Protein AF-A0A8E2R2Z8-F1 (afdb_monomer_lite)

Foldseek 3Di:
DDFDAPPPQQQLHGQQDWDAEQQWTADSPPRDTHQAVQVCCCPVVVDGPQVSCLSRLYAPPDHRGHNNVVVVVVVVLVVCPPPPVNVVVVVVVVVVVVVVVVCVVVVVDDDDQRPSNVVVVVVVVVVVVVVVVVVVVVVVLVVLVVLQLVVCQVVVDQQDCPDPDPSSVVNVVSLVVQLVCVVVVNRDPVSVVVCCVRWPCSNPPVGTGRGD

Secondary structure (DSSP, 8-state):
-PPPTTTSEETTEETT---B-SS-EE-TTT--EESBHHHHHHHHS---HHHHHHHTT--TT---B-HHHHHHHHHHHHHTTTSHHHHHHHHHHHHHHHHHHHHHHHTSS-----HHHHHHHHHHHHHHHHHHHHHHHHHHHHHHHHHHHHHHHHHSSPPPTT-S-HHHHHHHHHHHHHHHHHHTT-S-HHHHHHHHHHSTTTT-TTT-----

pLDDT: mean 80.88, std 11.67, range [40.62, 95.19]

Structure (mmCIF, N/CA/C/O backbone):
data_AF-A0A8E2R2Z8-F1
#
_entry.id   AF-A0A8E2R2Z8-F1
#
loop_
_atom_site.group_PDB
_atom_site.id
_atom_site.type_symbol
_atom_site.label_atom_id
_atom_site.label_alt_id
_atom_site.label_comp_id
_atom_site.label_asym_id
_atom_site.label_entity_id
_atom_site.label_seq_id
_atom_site.pdbx_PDB_ins_code
_atom_site.Cartn_x
_atom_site.Cartn_y
_atom_site.Cartn_z
_atom_site.occupancy
_atom_site.B_iso_or_equiv
_atom_site.auth_seq_id
_atom_site.auth_comp_id
_atom_site.auth_asym_id
_atom_site.auth_atom_id
_atom_site.pdbx_PDB_model_num
ATOM 1 N N . MET A 1 1 ? -16.695 -19.949 -9.589 1.00 59.69 1 MET A N 1
ATOM 2 C CA . MET A 1 1 ? -15.667 -19.115 -10.253 1.00 59.69 1 MET A CA 1
ATOM 3 C C . MET A 1 1 ? -15.166 -18.114 -9.229 1.00 59.69 1 MET A C 1
ATOM 5 O O . MET A 1 1 ? -15.996 -17.524 -8.551 1.00 59.69 1 MET A O 1
ATOM 9 N N . THR A 1 2 ? -13.852 -17.990 -9.038 1.00 72.44 2 THR A N 1
ATOM 10 C CA . THR A 1 2 ? -13.280 -17.029 -8.080 1.00 72.44 2 THR A CA 1
ATOM 11 C C . THR A 1 2 ? -13.310 -15.629 -8.700 1.00 72.44 2 THR A C 1
ATOM 13 O O . THR A 1 2 ? -12.823 -15.495 -9.825 1.00 72.44 2 THR A O 1
ATOM 16 N N . PRO A 1 3 ? -13.867 -14.608 -8.024 1.00 78.19 3 PRO A N 1
ATOM 17 C CA . PRO A 1 3 ? -13.925 -13.253 -8.562 1.00 78.19 3 PRO A CA 1
ATOM 18 C C . PRO A 1 3 ? -12.523 -12.649 -8.736 1.00 78.19 3 PRO A C 1
ATOM 20 O O . PRO A 1 3 ? -11.627 -12.841 -7.909 1.00 78.19 3 PRO A O 1
ATOM 23 N N . ARG A 1 4 ? -12.341 -11.918 -9.835 1.00 76.12 4 ARG A N 1
ATOM 24 C CA . ARG A 1 4 ? -11.119 -11.220 -10.236 1.00 76.12 4 ARG A CA 1
ATOM 25 C C . ARG A 1 4 ? -11.043 -9.861 -9.550 1.00 76.12 4 ARG A C 1
ATOM 27 O O . ARG A 1 4 ? -11.936 -9.025 -9.689 1.00 76.12 4 ARG A O 1
ATOM 34 N N . VAL A 1 5 ? -9.940 -9.640 -8.842 1.00 80.19 5 VAL A N 1
ATOM 35 C CA . VAL A 1 5 ? -9.638 -8.382 -8.149 1.00 80.19 5 VAL A CA 1
ATOM 36 C C . VAL A 1 5 ? -9.558 -7.227 -9.151 1.00 80.19 5 VAL A C 1
ATOM 38 O O . VAL A 1 5 ? -8.881 -7.337 -10.169 1.00 80.19 5 VAL A O 1
ATOM 41 N N . GLY A 1 6 ? -10.245 -6.123 -8.853 1.00 72.38 6 GLY A N 1
ATOM 42 C CA . GLY A 1 6 ? -10.226 -4.890 -9.643 1.00 72.38 6 GLY A CA 1
ATOM 43 C C . GLY A 1 6 ? -11.073 -4.919 -10.919 1.00 72.38 6 GLY A C 1
ATOM 44 O O . GLY A 1 6 ? -11.056 -3.941 -11.659 1.00 72.38 6 GLY A O 1
ATOM 45 N N . ILE A 1 7 ? -11.797 -6.012 -11.187 1.00 75.81 7 ILE A N 1
ATOM 46 C CA . ILE A 1 7 ? -12.589 -6.177 -12.415 1.00 75.81 7 ILE A CA 1
ATOM 47 C C . ILE A 1 7 ? -14.017 -6.598 -12.091 1.00 75.81 7 ILE A C 1
ATOM 49 O O . ILE A 1 7 ? -14.964 -5.982 -12.573 1.00 75.81 7 ILE A O 1
ATOM 53 N N . ASP A 1 8 ? -14.181 -7.663 -11.304 1.00 76.06 8 ASP A N 1
ATOM 54 C CA . ASP A 1 8 ? -15.507 -8.227 -11.080 1.00 76.06 8 ASP A CA 1
ATOM 55 C C . ASP A 1 8 ? -16.294 -7.373 -10.066 1.00 76.06 8 ASP A C 1
ATOM 57 O O . ASP A 1 8 ? -15.713 -6.858 -9.104 1.00 76.06 8 ASP A O 1
ATOM 61 N N . PRO A 1 9 ? -17.614 -7.199 -10.259 1.00 82.00 9 PRO A N 1
ATOM 62 C CA . PRO A 1 9 ? -18.437 -6.404 -9.359 1.00 82.00 9 PRO A CA 1
ATOM 63 C C . PRO A 1 9 ? -18.570 -7.074 -7.988 1.00 82.00 9 PRO A C 1
ATOM 65 O O . PRO A 1 9 ? -18.592 -8.297 -7.855 1.00 82.00 9 PRO A O 1
ATOM 68 N N . SER A 1 10 ? -18.697 -6.248 -6.956 1.00 84.00 10 SER A N 1
ATOM 69 C CA . SER A 1 10 ? -18.883 -6.658 -5.570 1.00 84.00 10 SER A CA 1
ATOM 70 C C . SER A 1 10 ? -19.956 -5.777 -4.933 1.00 84.00 10 SER A C 1
ATOM 72 O O . SER A 1 10 ? -19.641 -4.772 -4.291 1.00 84.00 10 SER A O 1
ATOM 74 N N . GLY A 1 11 ? -21.222 -6.159 -5.115 1.00 86.69 11 GLY A N 1
ATOM 75 C CA . GLY A 1 11 ? -22.366 -5.343 -4.711 1.00 86.69 11 GLY A CA 1
ATOM 76 C C . GLY A 1 11 ? -22.355 -4.003 -5.446 1.00 86.69 11 GLY A C 1
ATOM 77 O O . GLY A 1 11 ? -22.347 -3.987 -6.674 1.00 86.69 11 GLY A O 1
ATOM 78 N N . PHE A 1 12 ? -22.307 -2.897 -4.704 1.00 86.44 12 PHE A N 1
ATOM 79 C CA . PHE A 1 12 ? -22.230 -1.541 -5.267 1.00 86.44 12 PHE A CA 1
ATOM 80 C C . PHE A 1 12 ? -20.810 -1.099 -5.665 1.00 86.44 12 PHE A C 1
ATOM 82 O O . PHE A 1 12 ? -20.653 -0.036 -6.256 1.00 86.44 12 PHE A O 1
ATOM 89 N N . GLY A 1 13 ? -19.779 -1.888 -5.343 1.00 86.31 13 GLY A N 1
ATOM 90 C CA . GLY A 1 13 ? -18.378 -1.579 -5.644 1.00 86.31 13 GLY A CA 1
ATOM 91 C C . GLY A 1 13 ? -17.701 -2.609 -6.548 1.00 86.31 13 GLY A C 1
ATOM 92 O O . GLY A 1 13 ? -18.344 -3.456 -7.169 1.00 86.31 13 GLY A O 1
ATOM 93 N N . ILE A 1 14 ? -16.369 -2.561 -6.587 1.00 84.50 14 ILE A N 1
ATOM 94 C CA . ILE A 1 14 ? -15.526 -3.510 -7.328 1.00 84.50 14 ILE A CA 1
ATOM 95 C C . ILE A 1 14 ? -14.839 -4.460 -6.347 1.00 84.50 14 ILE A C 1
ATOM 97 O O . ILE A 1 14 ? -14.341 -4.046 -5.298 1.00 84.50 14 ILE A O 1
ATOM 101 N N . TYR A 1 15 ? -14.798 -5.751 -6.676 1.00 82.88 15 TYR A N 1
ATOM 102 C CA . TYR A 1 15 ? -14.170 -6.759 -5.831 1.00 82.88 15 TYR A CA 1
ATOM 103 C C . TYR A 1 15 ? -12.680 -6.454 -5.644 1.00 82.88 15 TYR A C 1
ATOM 105 O O . TYR A 1 15 ? -11.921 -6.309 -6.601 1.00 82.88 15 TYR A O 1
ATOM 113 N N . GLY A 1 16 ? -12.250 -6.353 -4.390 1.00 85.56 16 GLY A N 1
ATOM 114 C CA . GLY A 1 16 ? -10.870 -6.077 -4.005 1.00 85.56 16 GLY A CA 1
ATOM 115 C C . GLY A 1 16 ? -10.366 -4.653 -4.227 1.00 85.56 16 GLY A C 1
ATOM 116 O O . GLY A 1 16 ? -9.171 -4.421 -4.031 1.00 85.56 16 GLY A O 1
ATOM 117 N N . ALA A 1 17 ? -11.249 -3.706 -4.554 1.00 84.38 17 ALA A N 1
ATOM 118 C CA . ALA A 1 17 ? -10.947 -2.280 -4.621 1.00 84.38 17 ALA A CA 1
ATOM 119 C C . ALA A 1 17 ? -11.915 -1.487 -3.735 1.00 84.38 17 ALA A C 1
ATOM 121 O O . ALA A 1 17 ? -13.097 -1.795 -3.672 1.00 84.38 17 ALA A O 1
ATOM 122 N N . VAL A 1 18 ? -11.415 -0.464 -3.041 1.00 86.56 18 VAL A N 1
ATOM 123 C CA . VAL A 1 18 ? -12.256 0.453 -2.260 1.00 86.56 18 VAL A CA 1
ATOM 124 C C . VAL A 1 18 ? -12.456 1.731 -3.055 1.00 86.56 18 VAL A C 1
ATOM 126 O O . VAL A 1 18 ? -11.473 2.389 -3.392 1.00 86.56 18 VAL A O 1
ATOM 129 N N . ASP A 1 19 ? -13.710 2.111 -3.279 1.00 85.62 19 ASP A N 1
ATOM 130 C CA . ASP A 1 19 ? -14.067 3.453 -3.739 1.00 85.62 19 ASP A CA 1
ATOM 131 C C . ASP A 1 19 ? -14.131 4.387 -2.524 1.00 85.62 19 ASP A C 1
ATOM 133 O O . ASP A 1 19 ? -15.023 4.293 -1.675 1.00 85.62 19 ASP A O 1
ATOM 137 N N . ARG A 1 20 ? -13.122 5.249 -2.408 1.00 89.44 20 ARG A N 1
ATOM 138 C CA . ARG A 1 20 ? -13.063 6.314 -1.409 1.00 89.44 20 ARG A CA 1
ATOM 139 C C . ARG A 1 20 ? -12.511 7.581 -2.036 1.00 89.44 20 ARG A C 1
ATOM 141 O O . ARG A 1 20 ? -11.575 7.527 -2.832 1.00 89.44 20 ARG A O 1
ATOM 148 N N . ASP A 1 21 ? -13.046 8.703 -1.594 1.00 84.56 21 ASP A N 1
ATOM 149 C CA . ASP A 1 21 ? -12.564 10.039 -1.903 1.00 84.56 21 ASP A CA 1
ATOM 150 C C . ASP A 1 21 ? -12.023 10.716 -0.627 1.00 84.56 21 ASP A C 1
ATOM 152 O O . ASP A 1 21 ? -11.699 10.059 0.376 1.00 84.56 21 ASP A O 1
ATOM 156 N N . GLU A 1 22 ? -11.857 12.037 -0.675 1.00 87.69 22 GLU A N 1
ATOM 157 C CA . GLU A 1 22 ? -11.327 12.796 0.453 1.00 87.69 22 GLU A CA 1
ATOM 158 C C . GLU A 1 22 ? -12.252 12.757 1.681 1.00 87.69 22 GLU A C 1
ATOM 160 O O . GLU A 1 22 ? -11.763 12.634 2.807 1.00 87.69 22 GLU A O 1
ATOM 165 N N . HIS A 1 23 ? -13.572 12.754 1.476 1.00 88.88 23 HIS A N 1
ATOM 166 C CA . HIS A 1 23 ? -14.580 12.917 2.526 1.00 88.88 23 HIS A CA 1
ATOM 167 C C . HIS A 1 23 ? -15.416 11.659 2.777 1.00 88.88 23 HIS A C 1
ATOM 169 O O . HIS A 1 23 ? -15.892 11.458 3.898 1.00 88.88 23 HIS A O 1
ATOM 175 N N . THR A 1 24 ? -15.558 10.779 1.786 1.00 90.62 24 THR A N 1
ATOM 176 C CA . THR A 1 24 ? -16.445 9.616 1.842 1.00 90.62 24 THR A CA 1
ATOM 177 C C . THR A 1 24 ? -15.798 8.326 1.339 1.00 90.62 24 THR A C 1
ATOM 179 O O . THR A 1 24 ? -14.798 8.319 0.626 1.00 90.62 24 THR A O 1
ATOM 182 N N . ILE A 1 25 ? -16.370 7.202 1.757 1.00 91.19 25 ILE A N 1
ATOM 183 C CA . ILE A 1 25 ? -16.085 5.845 1.299 1.00 91.19 25 ILE A CA 1
ATOM 184 C C . ILE A 1 25 ? -17.413 5.154 0.978 1.00 91.19 25 ILE A C 1
ATOM 186 O O . ILE A 1 25 ? -18.379 5.290 1.731 1.00 91.19 25 ILE A O 1
ATOM 190 N N . LEU A 1 26 ? -17.449 4.414 -0.129 1.00 86.31 26 LEU A N 1
ATOM 191 C CA . LEU A 1 26 ? -18.609 3.654 -0.579 1.00 86.31 26 LEU A CA 1
ATOM 192 C C . LEU A 1 26 ? -18.758 2.335 0.195 1.00 86.31 26 LEU A C 1
ATOM 194 O O . LEU A 1 26 ? -17.823 1.534 0.279 1.00 86.31 26 LEU A O 1
ATOM 198 N N . CYS A 1 27 ? -19.959 2.072 0.709 1.00 89.44 27 CYS A N 1
ATOM 199 C CA . CYS A 1 27 ? -20.345 0.756 1.204 1.00 89.44 27 CYS A CA 1
ATOM 200 C C . CYS A 1 27 ? -20.736 -0.164 0.039 1.00 89.44 27 CYS A C 1
ATOM 202 O O . CYS A 1 27 ? -21.628 0.149 -0.745 1.00 89.44 27 CYS A O 1
ATOM 204 N N . HIS A 1 28 ? -20.113 -1.334 -0.056 1.00 88.75 28 HIS A N 1
ATOM 205 C CA . HIS A 1 28 ? -20.380 -2.313 -1.109 1.00 88.75 28 HIS A CA 1
ATOM 206 C C . HIS A 1 28 ? -21.700 -3.071 -0.896 1.00 88.75 28 HIS A C 1
ATOM 208 O O . HIS A 1 28 ? -22.224 -3.633 -1.852 1.00 88.75 28 HIS A O 1
ATOM 214 N N . GLU A 1 29 ? -22.252 -3.074 0.320 1.00 85.81 29 GLU A N 1
ATOM 215 C CA . GLU A 1 29 ? -23.496 -3.784 0.655 1.00 85.81 29 GLU A CA 1
ATOM 216 C C . GLU A 1 29 ? -24.750 -2.960 0.347 1.00 85.81 29 GLU A C 1
ATOM 218 O O . GLU A 1 29 ? -25.744 -3.512 -0.118 1.00 85.81 29 GLU A O 1
ATOM 223 N N . CYS A 1 30 ? -24.710 -1.647 0.586 1.00 80.38 30 CYS A N 1
ATOM 224 C CA . CYS A 1 30 ? -25.881 -0.769 0.470 1.00 80.38 30 CYS A CA 1
ATOM 225 C C . CYS A 1 30 ? -25.691 0.436 -0.463 1.00 80.38 30 CYS A C 1
ATOM 227 O O . CYS A 1 30 ? -26.662 1.128 -0.753 1.00 80.38 30 CYS A O 1
ATOM 229 N N . GLY A 1 31 ? -24.465 0.712 -0.917 1.00 83.25 31 GLY A N 1
ATOM 230 C CA . GLY A 1 31 ? -24.163 1.843 -1.798 1.00 83.25 31 GLY A CA 1
ATOM 231 C C . GLY A 1 31 ? -24.079 3.202 -1.097 1.00 83.25 31 GLY A C 1
ATOM 232 O O . GLY A 1 31 ? -23.850 4.213 -1.758 1.00 83.25 31 GLY A O 1
ATOM 233 N N . GLU A 1 32 ? -24.235 3.259 0.228 1.00 82.06 32 GLU A N 1
ATOM 234 C CA . GLU A 1 32 ? -24.135 4.510 0.982 1.00 82.06 32 GLU A CA 1
ATOM 235 C C . GLU A 1 32 ? -22.688 5.031 1.013 1.00 82.06 32 GLU A C 1
ATOM 237 O O . GLU A 1 32 ? -21.734 4.263 1.182 1.00 82.06 32 GLU A O 1
ATOM 242 N N . ARG A 1 33 ? -22.521 6.352 0.868 1.00 89.69 33 ARG A N 1
ATOM 243 C CA . ARG A 1 33 ? -21.232 7.043 1.000 1.00 89.69 33 ARG A CA 1
ATOM 244 C C . ARG A 1 33 ? -21.099 7.650 2.392 1.00 89.69 33 ARG A C 1
ATOM 246 O O . ARG A 1 33 ? -21.890 8.495 2.792 1.00 89.69 33 ARG A O 1
ATOM 253 N N . LEU A 1 34 ? -20.081 7.218 3.128 1.00 91.75 34 LEU A N 1
ATOM 254 C CA . LEU A 1 34 ? -19.923 7.487 4.561 1.00 91.75 34 LEU A CA 1
ATOM 255 C C . LEU A 1 34 ? -18.509 7.976 4.865 1.00 91.75 34 LEU A C 1
ATOM 257 O O . LEU A 1 34 ? -17.571 7.576 4.194 1.00 91.75 34 LEU A O 1
ATOM 261 N N . ALA A 1 35 ? -18.294 8.756 5.924 1.00 92.00 35 ALA A N 1
ATOM 262 C CA . ALA A 1 35 ? -16.927 9.097 6.348 1.00 92.00 35 ALA A CA 1
ATOM 263 C C . ALA A 1 35 ? -16.214 7.921 7.055 1.00 92.00 35 ALA A C 1
ATOM 265 O O . ALA A 1 35 ? -14.987 7.783 7.002 1.00 92.00 35 ALA A O 1
ATOM 266 N N . TRP A 1 36 ? -16.982 7.060 7.735 1.00 93.00 36 TRP A N 1
ATOM 267 C CA . TRP A 1 36 ? -16.466 5.948 8.535 1.00 93.00 36 TRP A CA 1
ATOM 268 C C . TRP A 1 36 ? -17.349 4.708 8.408 1.00 93.00 36 TRP A C 1
ATOM 270 O O . TRP A 1 36 ? -18.396 4.594 9.044 1.00 93.00 36 TRP A O 1
ATOM 280 N N . LEU A 1 37 ? -16.887 3.752 7.608 1.00 93.69 37 LEU A N 1
ATOM 281 C CA . LEU A 1 37 ? -17.650 2.560 7.271 1.00 93.69 37 LEU A CA 1
ATOM 282 C C . LEU A 1 37 ? -17.813 1.568 8.447 1.00 93.69 37 LEU A C 1
ATOM 284 O O . LEU A 1 37 ? -18.926 1.090 8.637 1.00 93.69 37 LEU A O 1
ATOM 288 N N . PRO A 1 38 ? -16.803 1.286 9.303 1.00 94.12 38 PRO A N 1
ATOM 289 C CA . PRO A 1 38 ? -16.932 0.320 10.400 1.00 94.12 38 PRO A CA 1
ATOM 290 C C . PRO A 1 38 ? -18.130 0.516 11.334 1.00 94.12 38 PRO A C 1
ATOM 292 O O . PRO A 1 38 ? -18.713 -0.468 11.779 1.00 94.12 38 PRO A O 1
ATOM 295 N N . ASN A 1 39 ? -18.514 1.760 11.625 1.00 93.81 39 ASN A N 1
ATOM 296 C CA . ASN A 1 39 ? -19.689 2.034 12.453 1.00 93.81 39 ASN A CA 1
ATOM 297 C C . ASN A 1 39 ? -20.977 1.586 11.765 1.00 93.81 39 ASN A C 1
ATOM 299 O O . ASN A 1 39 ? -21.801 0.890 12.348 1.00 93.81 39 ASN A O 1
ATOM 303 N N . HIS A 1 40 ? -21.111 1.955 10.496 1.00 94.88 40 HIS A N 1
ATOM 304 C CA 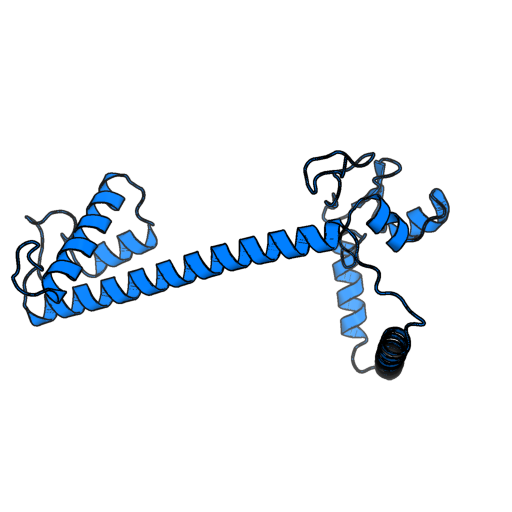. HIS A 1 40 ? -22.243 1.576 9.670 1.00 94.88 40 HIS A CA 1
ATOM 305 C C . HIS A 1 40 ? -22.315 0.054 9.486 1.00 94.88 40 HIS A C 1
ATOM 307 O O . HIS A 1 40 ? -23.380 -0.526 9.650 1.00 94.88 40 HIS A O 1
ATOM 313 N N . LEU A 1 41 ? -21.186 -0.624 9.252 1.00 95.19 41 LEU 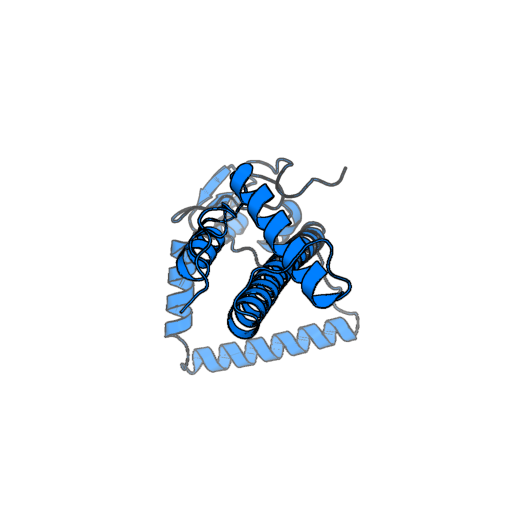A N 1
ATOM 314 C CA . LEU A 1 41 ? -21.158 -2.089 9.146 1.00 95.19 41 LEU A CA 1
ATOM 315 C C . LEU A 1 41 ? -21.719 -2.768 10.396 1.00 95.19 41 LEU A C 1
ATOM 317 O O . LEU A 1 41 ? -22.527 -3.688 10.292 1.00 95.19 41 LEU A O 1
ATOM 321 N N . LYS A 1 42 ? -21.333 -2.273 11.576 1.00 94.00 42 LYS A N 1
ATOM 322 C CA . LYS A 1 42 ? -21.794 -2.814 12.853 1.00 94.00 42 LYS A CA 1
ATOM 323 C C . LYS A 1 42 ? -23.296 -2.604 13.059 1.00 94.00 42 LYS A C 1
ATOM 325 O O . LYS A 1 42 ? -23.972 -3.523 13.506 1.00 94.00 42 LYS A O 1
ATOM 330 N N . HIS A 1 43 ? -23.804 -1.407 12.772 1.00 93.69 43 HIS A N 1
ATOM 331 C CA . HIS A 1 43 ? -25.175 -1.028 13.126 1.00 93.69 43 HIS A CA 1
ATOM 332 C C . HIS A 1 43 ? -26.212 -1.329 12.038 1.00 93.69 43 HIS A C 1
ATOM 334 O O . HIS A 1 43 ? -27.340 -1.677 12.370 1.00 93.69 43 HIS A O 1
ATOM 340 N N . THR A 1 44 ? -25.836 -1.235 10.765 1.00 92.31 44 THR A N 1
ATOM 341 C CA . THR A 1 44 ? -26.736 -1.443 9.620 1.00 92.31 44 THR A CA 1
ATOM 342 C C . THR A 1 44 ? -26.669 -2.874 9.099 1.00 92.31 44 THR A C 1
ATOM 344 O O . THR A 1 44 ? -27.677 -3.430 8.674 1.00 92.31 44 THR A O 1
ATOM 347 N N . HIS A 1 45 ? -25.482 -3.486 9.136 1.00 93.56 45 HIS A N 1
ATOM 348 C CA . HIS A 1 45 ? -25.238 -4.783 8.503 1.00 93.56 45 HIS A CA 1
ATOM 349 C C . HIS A 1 45 ? -24.859 -5.902 9.474 1.00 93.56 45 HIS A C 1
ATOM 351 O O . HIS A 1 45 ? -24.686 -7.040 9.044 1.00 93.56 45 HIS A O 1
ATOM 357 N N . GLY A 1 46 ? -24.720 -5.601 10.768 1.00 93.62 46 GLY A N 1
ATOM 358 C CA . GLY A 1 46 ? -24.378 -6.589 11.790 1.00 93.62 46 GLY A CA 1
ATOM 359 C C . GLY A 1 46 ? -23.065 -7.331 11.529 1.00 93.62 46 GLY A C 1
ATOM 360 O O . GLY A 1 46 ? -22.907 -8.449 12.007 1.00 93.62 46 GLY A O 1
ATOM 361 N N . MET A 1 47 ? -22.138 -6.741 10.767 1.00 93.75 47 MET A N 1
ATOM 362 C CA . MET A 1 47 ? -20.889 -7.390 10.365 1.00 93.75 47 MET A CA 1
ATOM 363 C C . MET A 1 47 ? -19.661 -6.643 10.875 1.00 93.75 47 MET A C 1
ATOM 365 O O . MET A 1 47 ? -19.654 -5.419 11.043 1.00 93.75 47 MET A O 1
ATOM 369 N N . THR A 1 48 ? -18.588 -7.389 11.105 1.00 94.38 48 THR A N 1
ATOM 370 C CA . THR A 1 48 ? -17.287 -6.824 11.457 1.00 94.38 48 THR A CA 1
ATOM 371 C C . THR A 1 48 ? -16.564 -6.286 10.221 1.00 94.38 48 THR A C 1
ATOM 373 O O . THR A 1 48 ? -16.835 -6.660 9.079 1.00 94.38 48 THR A O 1
ATOM 376 N N . SER A 1 49 ? -15.578 -5.411 10.437 1.00 93.56 49 SER A N 1
ATOM 377 C CA . SER A 1 49 ? -14.742 -4.908 9.338 1.00 93.56 49 SER A CA 1
ATOM 378 C C . SER A 1 49 ? -13.942 -6.012 8.641 1.00 93.56 49 SER A C 1
ATOM 380 O O . SER A 1 49 ? -13.646 -5.887 7.457 1.00 93.56 49 SER A O 1
ATOM 382 N N . ASP A 1 50 ? -13.584 -7.079 9.353 1.00 90.25 50 ASP A N 1
ATOM 383 C CA . ASP A 1 50 ? -12.818 -8.186 8.780 1.00 90.25 50 ASP A CA 1
ATOM 384 C C . ASP A 1 50 ? -13.691 -9.095 7.920 1.00 90.25 50 ASP A C 1
ATOM 386 O O . ASP A 1 50 ? -13.283 -9.446 6.816 1.00 90.25 50 ASP A O 1
ATOM 390 N N . GLU A 1 51 ? -14.913 -9.396 8.363 1.00 90.69 51 GLU A N 1
ATOM 391 C CA . GLU A 1 51 ? -15.898 -10.113 7.544 1.00 90.69 51 GLU A CA 1
ATOM 392 C C . GLU A 1 51 ? -16.235 -9.335 6.274 1.00 90.69 51 GLU A C 1
ATOM 394 O O . GLU A 1 51 ? -16.245 -9.913 5.191 1.00 90.69 51 GLU A O 1
ATOM 399 N N . TYR A 1 52 ? -16.420 -8.016 6.383 1.00 93.69 52 TYR A N 1
ATOM 400 C 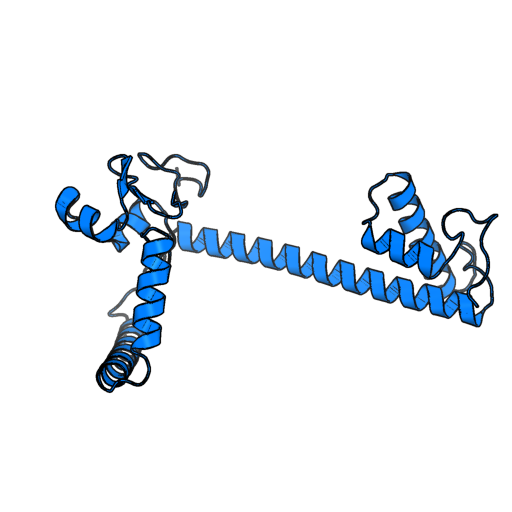CA . TYR A 1 52 ? -16.646 -7.149 5.228 1.00 93.69 52 TYR A CA 1
ATOM 401 C C . TYR A 1 52 ? -15.475 -7.198 4.235 1.00 93.69 52 TYR A C 1
ATOM 403 O O . TYR A 1 52 ? -15.674 -7.357 3.030 1.00 93.69 52 TYR A O 1
ATOM 411 N N . ARG A 1 53 ? -14.228 -7.111 4.721 1.00 92.12 53 ARG A N 1
ATOM 412 C CA . ARG A 1 53 ? -13.045 -7.204 3.852 1.00 92.12 53 ARG A CA 1
ATOM 413 C C . ARG A 1 53 ? -12.939 -8.562 3.178 1.00 92.12 53 ARG A C 1
ATOM 415 O O . ARG A 1 53 ? -12.675 -8.608 1.982 1.00 92.12 53 ARG A O 1
ATOM 422 N N . ASP A 1 54 ? -13.150 -9.644 3.919 1.00 89.81 54 ASP A N 1
ATOM 423 C CA . ASP A 1 54 ? -13.070 -10.993 3.366 1.00 89.81 54 ASP A CA 1
ATOM 424 C C . ASP A 1 54 ? -14.183 -11.229 2.327 1.00 89.81 54 ASP A C 1
ATOM 426 O O . ASP A 1 54 ? -13.902 -11.761 1.254 1.00 89.81 54 ASP A O 1
ATOM 430 N N . LYS A 1 55 ? -15.408 -10.745 2.585 1.00 90.00 55 LYS A N 1
ATOM 431 C CA . LYS A 1 55 ? -16.545 -10.819 1.652 1.00 90.00 55 LYS A CA 1
ATOM 432 C C . LYS A 1 55 ? -16.280 -10.071 0.344 1.00 90.00 55 LYS A C 1
ATOM 434 O O . LYS A 1 55 ? -16.575 -10.587 -0.731 1.00 90.00 55 LYS A O 1
ATOM 439 N N . HIS A 1 56 ? -15.699 -8.877 0.428 1.00 91.31 56 HIS A N 1
ATOM 440 C CA . HIS A 1 56 ? -15.459 -8.014 -0.732 1.00 91.31 56 HIS A CA 1
ATOM 441 C C . HIS A 1 56 ? -14.045 -8.121 -1.309 1.00 91.31 56 HIS A C 1
ATOM 443 O O . HIS A 1 56 ? -13.664 -7.311 -2.154 1.00 91.31 56 HIS A O 1
ATOM 449 N N . GLY A 1 57 ? -13.244 -9.086 -0.851 1.00 88.12 57 GLY A N 1
ATOM 450 C CA . GLY A 1 57 ? -11.875 -9.278 -1.325 1.00 88.12 57 GLY A CA 1
ATOM 451 C C . GLY A 1 57 ? -10.935 -8.114 -1.012 1.00 88.12 57 GLY A C 1
ATOM 452 O O . GLY A 1 57 ? -9.926 -7.936 -1.687 1.00 88.12 57 GLY A O 1
ATOM 453 N N . LEU A 1 58 ? -11.243 -7.283 -0.023 1.00 89.12 58 LEU A N 1
ATOM 454 C CA . LEU A 1 58 ? -10.403 -6.147 0.334 1.00 89.12 58 LEU A CA 1
ATOM 455 C C . LEU A 1 58 ? -9.167 -6.620 1.108 1.00 89.12 58 LEU A C 1
ATOM 457 O O . L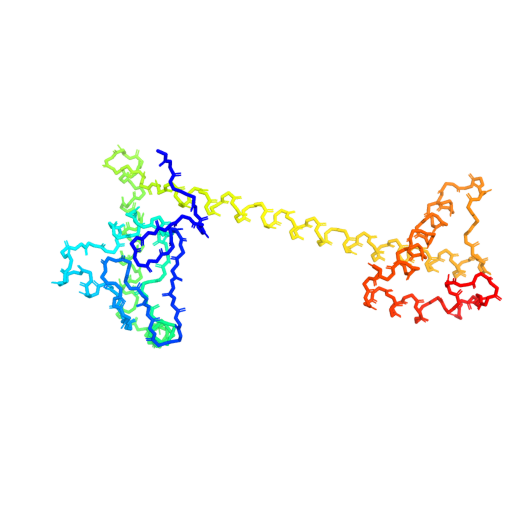EU A 1 58 ? -9.208 -7.578 1.886 1.00 89.12 58 LEU A O 1
ATOM 461 N N . ALA A 1 59 ? -8.044 -5.925 0.926 1.00 84.75 59 ALA A N 1
ATOM 462 C CA . ALA A 1 59 ? -6.832 -6.223 1.681 1.00 84.75 59 ALA A CA 1
ATOM 463 C C . ALA A 1 59 ? -7.057 -6.008 3.191 1.00 84.75 59 ALA A C 1
ATOM 465 O O . ALA A 1 59 ? -7.721 -5.060 3.607 1.00 84.75 59 ALA A O 1
ATOM 466 N N . ARG A 1 60 ? -6.447 -6.847 4.042 1.00 82.44 60 ARG A N 1
ATOM 467 C CA . ARG A 1 60 ? -6.648 -6.804 5.509 1.00 82.44 60 ARG A CA 1
ATOM 468 C C . ARG A 1 60 ? -6.355 -5.441 6.137 1.00 82.44 60 ARG A C 1
ATOM 470 O O . ARG A 1 60 ? -7.085 -4.994 7.012 1.00 82.44 60 ARG A O 1
ATOM 477 N N . LYS A 1 61 ? -5.290 -4.777 5.679 1.00 83.12 61 LYS A N 1
ATOM 478 C CA . LYS A 1 61 ? -4.877 -3.452 6.168 1.00 83.12 61 LYS A CA 1
ATOM 479 C C . LYS A 1 61 ? -5.543 -2.298 5.414 1.00 83.12 61 LYS A C 1
ATOM 481 O O . LYS A 1 61 ? -5.205 -1.145 5.667 1.00 83.12 61 LYS A O 1
ATOM 486 N N . GLN A 1 62 ? -6.474 -2.585 4.502 1.00 86.75 62 GLN A N 1
ATOM 487 C CA . GLN A 1 62 ? -7.169 -1.550 3.752 1.00 86.75 62 GLN A CA 1
ATOM 488 C C . GLN A 1 62 ? -7.997 -0.681 4.716 1.00 86.75 62 GLN A C 1
ATOM 490 O O . GLN A 1 62 ? -8.847 -1.216 5.450 1.00 86.75 62 GLN A O 1
ATOM 495 N N . PRO A 1 63 ? -7.772 0.647 4.739 1.00 90.62 63 PRO A N 1
ATOM 496 C CA . PRO A 1 63 ? -8.578 1.555 5.541 1.00 90.62 63 PRO A CA 1
ATOM 497 C C . PRO A 1 63 ? -10.016 1.595 5.023 1.00 90.62 63 PRO A C 1
ATOM 499 O O . PRO A 1 63 ? -10.247 1.729 3.824 1.00 90.62 63 PRO A O 1
ATOM 502 N N . LEU A 1 64 ? -10.974 1.518 5.946 1.00 94.25 64 LEU A N 1
ATOM 503 C CA . LEU A 1 64 ? -12.411 1.616 5.669 1.00 94.25 64 LEU A CA 1
ATOM 504 C C . LEU A 1 64 ? -12.956 2.989 6.110 1.00 94.25 64 LEU A C 1
ATOM 506 O O . LEU A 1 64 ? -13.964 3.105 6.804 1.00 94.25 64 LEU A O 1
ATOM 510 N N . SER A 1 65 ? -12.218 4.046 5.793 1.00 93.56 65 SER A N 1
ATOM 511 C CA . SER A 1 65 ? -12.559 5.429 6.131 1.00 93.56 65 SER A CA 1
ATOM 512 C C . SER A 1 65 ? -12.162 6.364 5.000 1.00 93.56 65 SER A C 1
ATOM 514 O O . SER A 1 65 ? -11.276 6.029 4.204 1.00 93.56 65 SER A O 1
ATOM 516 N N . SER A 1 66 ? -12.753 7.556 4.999 1.00 91.81 66 SER A N 1
ATOM 517 C CA . SER A 1 66 ? -12.297 8.657 4.154 1.00 91.81 66 SER A CA 1
ATOM 518 C C . SER A 1 66 ? -10.856 9.067 4.475 1.00 91.81 66 SER A C 1
ATOM 520 O O . SER A 1 66 ? -10.326 8.771 5.560 1.00 91.81 66 SER A O 1
ATOM 522 N N . LEU A 1 67 ? -10.200 9.721 3.513 1.00 89.19 67 LEU A N 1
ATOM 523 C CA . LEU A 1 67 ? -8.814 10.169 3.661 1.00 89.19 67 LEU A CA 1
ATOM 524 C C . LEU A 1 67 ? -8.682 11.253 4.733 1.00 89.19 67 LEU A C 1
ATOM 526 O O . LEU A 1 67 ? -7.773 11.171 5.561 1.00 89.19 67 LEU A O 1
ATOM 530 N N . GLU A 1 68 ? -9.606 12.210 4.784 1.00 91.69 68 GLU A N 1
ATOM 531 C CA . GLU A 1 68 ? -9.609 13.271 5.790 1.00 91.69 68 GLU A CA 1
ATOM 532 C C . GLU A 1 68 ? -9.697 12.686 7.208 1.00 91.69 68 GLU A C 1
ATOM 534 O O . GLU A 1 68 ? -8.886 13.000 8.086 1.00 91.69 68 GLU A O 1
ATOM 539 N N . LEU A 1 69 ? -10.627 11.748 7.428 1.00 91.12 69 LEU A N 1
ATOM 540 C CA . LEU A 1 69 ? -10.779 11.089 8.723 1.00 91.12 69 LEU A CA 1
ATOM 541 C C . LEU A 1 69 ? -9.530 10.280 9.096 1.00 91.12 69 LEU A C 1
ATOM 543 O O . LEU A 1 69 ? -9.130 10.261 10.265 1.00 91.12 69 LEU A O 1
ATOM 547 N N . GLN A 1 70 ? -8.906 9.625 8.113 1.00 89.81 70 GLN A N 1
ATOM 548 C CA . GLN A 1 70 ? -7.652 8.900 8.302 1.00 89.81 70 GLN A CA 1
ATOM 549 C C . GLN A 1 70 ? -6.524 9.850 8.736 1.00 89.81 70 GLN A C 1
ATOM 551 O O . GLN A 1 70 ? -5.817 9.547 9.701 1.00 89.81 70 GLN A O 1
ATOM 556 N N . ARG A 1 71 ? -6.378 11.009 8.080 1.00 93.75 71 ARG A N 1
ATOM 557 C CA . ARG A 1 71 ? -5.378 12.032 8.433 1.00 93.75 71 ARG A CA 1
ATOM 558 C C . ARG A 1 71 ? -5.622 12.583 9.830 1.00 93.75 71 ARG A C 1
ATOM 560 O O . ARG A 1 71 ? -4.697 12.580 10.638 1.00 93.75 71 ARG A O 1
ATOM 567 N N . ARG A 1 72 ? -6.864 12.958 10.155 1.00 92.75 72 ARG A N 1
ATOM 568 C CA . ARG A 1 72 ? -7.239 13.463 11.485 1.00 92.75 72 ARG A CA 1
ATOM 569 C C . ARG A 1 72 ? -6.910 12.459 12.589 1.00 92.75 72 ARG A C 1
ATOM 571 O O . ARG A 1 72 ? -6.296 12.823 13.588 1.00 92.75 72 ARG A O 1
ATOM 578 N N . ARG A 1 73 ? -7.272 11.184 12.401 1.00 90.06 73 ARG A N 1
ATOM 579 C CA . ARG A 1 73 ? -6.947 10.108 13.355 1.00 90.06 73 ARG A CA 1
ATOM 580 C C . ARG A 1 73 ? -5.442 9.885 13.483 1.00 90.06 73 ARG A C 1
ATOM 582 O O . ARG A 1 73 ? -4.958 9.718 14.596 1.00 90.06 73 ARG A O 1
ATOM 589 N N . SER A 1 74 ? -4.699 9.909 12.374 1.00 88.25 74 SER A N 1
ATOM 590 C CA . SER A 1 74 ? -3.239 9.776 12.405 1.00 88.25 74 SER A CA 1
ATOM 591 C C . SER A 1 74 ? -2.568 10.955 13.115 1.00 88.25 74 SER A C 1
ATOM 593 O O . SER A 1 74 ? -1.663 10.731 13.912 1.00 88.25 74 SER A O 1
ATOM 595 N N . ALA A 1 75 ? -3.026 12.186 12.882 1.00 89.44 75 ALA A N 1
ATOM 596 C CA . ALA A 1 75 ? -2.522 13.378 13.558 1.00 89.44 75 ALA A CA 1
ATOM 597 C C . ALA A 1 75 ? -2.785 13.326 15.068 1.00 89.44 75 ALA A C 1
ATOM 599 O O . ALA A 1 75 ? -1.866 13.548 15.849 1.00 89.44 75 ALA A O 1
ATOM 600 N N . ALA A 1 76 ? -3.998 12.947 15.481 1.00 87.06 76 ALA A N 1
ATOM 601 C CA . ALA A 1 76 ? -4.330 12.765 16.893 1.00 87.06 76 ALA A CA 1
ATOM 602 C C . ALA A 1 76 ? -3.474 11.667 17.553 1.00 87.06 76 ALA A C 1
ATOM 604 O O . ALA A 1 76 ? -2.960 11.866 18.649 1.00 87.06 76 ALA A O 1
ATOM 605 N N . ALA A 1 77 ? -3.261 10.536 16.869 1.00 86.06 77 ALA A N 1
ATOM 606 C CA . ALA A 1 77 ? -2.391 9.471 17.364 1.00 86.06 77 ALA A CA 1
ATOM 607 C C . ALA A 1 77 ? -0.932 9.936 17.505 1.00 86.06 77 ALA A C 1
ATOM 609 O O . ALA A 1 77 ? -0.296 9.645 18.509 1.00 86.06 77 ALA A O 1
ATOM 610 N N . LYS A 1 78 ? -0.414 10.698 16.531 1.00 87.19 78 LYS A N 1
ATOM 611 C CA . LYS A 1 78 ? 0.928 11.298 16.601 1.00 87.19 78 LYS A CA 1
ATOM 612 C C . LYS A 1 78 ? 1.048 12.292 17.754 1.00 87.19 78 LYS A C 1
ATOM 614 O O . LYS A 1 78 ? 2.035 12.252 18.471 1.00 87.19 78 LYS A O 1
ATOM 619 N N . ALA A 1 79 ? 0.043 13.139 17.961 1.00 85.94 79 ALA A N 1
ATOM 620 C CA . ALA A 1 79 ? 0.029 14.104 19.059 1.00 85.94 79 ALA A CA 1
ATOM 621 C C . ALA A 1 79 ? -0.012 13.433 20.444 1.00 85.94 79 ALA A C 1
ATOM 623 O O . ALA A 1 79 ? 0.480 14.001 21.411 1.00 85.94 79 ALA A O 1
ATOM 624 N N . ALA A 1 80 ? -0.572 12.225 20.540 1.00 84.94 80 ALA A N 1
ATOM 625 C CA . ALA A 1 80 ? -0.584 11.442 21.771 1.00 84.94 80 ALA A CA 1
ATOM 626 C C . ALA A 1 80 ? 0.746 10.713 22.058 1.00 84.94 80 ALA A C 1
ATOM 628 O O . ALA A 1 80 ? 0.906 10.174 23.157 1.00 84.94 80 ALA A O 1
ATOM 629 N N . GLN A 1 81 ? 1.691 10.672 21.109 1.00 83.62 81 GLN A N 1
ATOM 630 C CA . GLN A 1 81 ? 2.983 10.004 21.300 1.00 83.62 81 GLN A CA 1
ATOM 631 C C . GLN A 1 81 ? 3.757 10.625 22.466 1.00 83.62 81 GLN A C 1
ATOM 633 O O . GLN A 1 81 ? 3.796 11.840 22.629 1.00 83.62 81 GLN A O 1
ATOM 638 N N . GLY A 1 82 ? 4.371 9.772 23.286 1.00 84.56 82 GLY A N 1
ATOM 639 C CA . GLY A 1 82 ? 5.125 10.192 24.472 1.00 84.56 82 GLY A CA 1
ATOM 640 C C . GLY A 1 82 ? 4.279 10.401 25.731 1.00 84.56 82 GLY A C 1
ATOM 641 O O . GLY A 1 82 ? 4.837 10.612 26.802 1.00 84.56 82 GLY A O 1
ATOM 642 N N . THR A 1 83 ? 2.949 10.298 25.647 1.00 89.56 83 THR A N 1
ATOM 643 C CA . THR A 1 83 ? 2.105 10.243 26.849 1.00 89.56 83 THR A CA 1
ATOM 644 C C . THR A 1 83 ? 2.228 8.886 27.547 1.00 89.56 83 THR A C 1
ATOM 646 O O . THR A 1 83 ? 2.455 7.860 26.907 1.00 89.56 83 THR A O 1
ATOM 649 N N . GLU A 1 84 ? 2.014 8.844 28.863 1.00 87.88 84 GLU A N 1
ATOM 650 C CA . GLU A 1 84 ? 2.011 7.582 29.618 1.00 87.88 84 GLU A CA 1
ATOM 651 C C . GLU A 1 84 ? 0.911 6.625 29.121 1.00 87.88 84 GLU A C 1
ATOM 653 O O . GLU A 1 84 ? 1.114 5.420 29.006 1.00 87.88 84 GLU A O 1
ATOM 658 N N . ALA A 1 85 ? -0.246 7.171 28.734 1.00 85.12 85 ALA A N 1
ATOM 659 C CA . ALA A 1 85 ? -1.315 6.402 28.104 1.00 85.12 85 ALA A CA 1
ATOM 660 C C . ALA A 1 85 ? -0.869 5.768 26.774 1.00 85.12 85 ALA A C 1
ATOM 662 O O . ALA A 1 85 ? -1.243 4.634 26.478 1.00 85.12 85 ALA A O 1
ATOM 663 N N . TRP A 1 86 ? -0.048 6.474 25.990 1.00 86.75 86 TRP A N 1
ATOM 664 C CA . TRP A 1 86 ? 0.544 5.938 24.768 1.00 86.75 86 TRP A CA 1
ATOM 665 C C . TRP A 1 86 ? 1.573 4.841 25.056 1.00 86.75 86 TRP A C 1
ATOM 667 O O . TRP A 1 86 ? 1.550 3.820 24.376 1.00 86.75 86 TRP A O 1
ATOM 677 N N . ALA A 1 87 ? 2.417 5.000 26.081 1.00 87.69 87 ALA A N 1
ATOM 678 C CA . ALA A 1 87 ? 3.367 3.964 26.497 1.00 87.69 87 ALA A CA 1
ATOM 679 C C . ALA A 1 87 ? 2.650 2.664 26.904 1.00 87.69 87 ALA A C 1
ATOM 681 O O . ALA A 1 87 ? 2.932 1.609 26.341 1.00 87.69 87 ALA A O 1
ATOM 682 N N . ARG A 1 88 ? 1.625 2.755 27.765 1.00 90.88 88 ARG A N 1
ATOM 683 C CA . ARG A 1 88 ? 0.793 1.597 28.150 1.00 90.88 88 ARG A CA 1
ATOM 684 C C . ARG A 1 88 ? 0.099 0.954 26.947 1.00 90.88 88 ARG A C 1
ATOM 686 O O . ARG A 1 88 ? -0.026 -0.265 26.876 1.00 90.88 88 ARG A O 1
ATOM 693 N N . PHE A 1 89 ? -0.363 1.762 25.991 1.00 89.06 89 PHE A N 1
ATOM 694 C CA . PHE A 1 89 ? -0.942 1.256 24.746 1.00 89.06 89 PHE A CA 1
ATOM 695 C C . PHE A 1 89 ? 0.090 0.491 23.899 1.00 89.06 89 PHE A C 1
ATOM 697 O O . PHE A 1 89 ? -0.251 -0.545 23.328 1.00 89.06 89 PHE A O 1
ATOM 704 N N . GLN A 1 90 ? 1.341 0.962 23.830 1.00 89.94 90 GLN A N 1
ATOM 705 C CA . GLN A 1 90 ? 2.414 0.254 23.127 1.00 89.94 90 GLN A CA 1
ATOM 706 C C . GLN A 1 90 ? 2.777 -1.066 23.809 1.00 89.94 90 GLN A C 1
ATOM 708 O O . GLN A 1 90 ? 2.824 -2.081 23.120 1.00 89.94 90 GLN A O 1
ATOM 713 N N . GLU A 1 91 ? 2.954 -1.069 25.131 1.00 86.25 91 GLU A N 1
ATOM 714 C CA . GLU A 1 91 ? 3.228 -2.283 25.915 1.00 86.25 91 GLU A CA 1
ATOM 715 C C . GLU A 1 91 ? 2.116 -3.324 25.742 1.00 86.25 91 GLU A C 1
ATOM 717 O O . GLU A 1 91 ? 2.381 -4.484 25.433 1.00 86.25 91 GLU A O 1
ATOM 722 N N . ALA A 1 92 ? 0.850 -2.906 25.849 1.00 89.44 92 ALA A N 1
ATOM 723 C CA . ALA A 1 92 ? -0.288 -3.789 25.609 1.00 89.44 92 ALA A CA 1
ATOM 724 C C . ALA A 1 92 ? -0.301 -4.342 24.171 1.00 89.44 92 ALA A C 1
ATOM 726 O O . ALA A 1 92 ? -0.644 -5.505 23.953 1.00 89.44 92 ALA A O 1
ATOM 727 N N . GLY A 1 93 ? 0.081 -3.525 23.185 1.00 87.56 93 GLY A N 1
ATOM 728 C CA . GLY A 1 93 ? 0.197 -3.941 21.788 1.00 87.56 93 GLY A CA 1
ATOM 729 C C . GLY A 1 93 ? 1.317 -4.958 21.554 1.00 87.56 93 GLY A C 1
ATOM 730 O O . GLY A 1 93 ? 1.105 -5.944 20.850 1.00 87.56 93 GLY A O 1
ATOM 731 N N . GLU A 1 94 ? 2.488 -4.750 22.155 1.00 85.88 94 GLU A N 1
ATOM 732 C CA . GLU A 1 94 ? 3.613 -5.688 22.108 1.00 85.88 94 GLU A CA 1
ATOM 733 C C . GLU A 1 94 ? 3.244 -7.019 22.764 1.00 85.88 94 GLU A C 1
ATOM 735 O O . GLU A 1 94 ? 3.410 -8.078 22.156 1.00 85.88 94 GLU A O 1
ATOM 740 N N . GLN A 1 95 ? 2.631 -6.965 23.947 1.00 83.75 95 GLN A N 1
ATOM 741 C CA . GLN A 1 95 ? 2.171 -8.156 24.646 1.00 83.75 95 GLN A CA 1
ATOM 742 C C . GLN A 1 95 ? 1.140 -8.941 23.821 1.00 83.75 95 GLN A C 1
ATOM 744 O O . GLN A 1 95 ? 1.224 -10.165 23.725 1.00 83.75 95 GLN A O 1
ATOM 749 N N . ALA A 1 96 ? 0.202 -8.252 23.164 1.00 87.94 96 ALA A N 1
ATOM 750 C CA . ALA A 1 96 ? -0.764 -8.891 22.274 1.00 87.94 96 ALA A CA 1
ATOM 751 C C . ALA A 1 96 ? -0.100 -9.536 21.041 1.00 87.94 96 ALA A C 1
ATOM 753 O O . ALA A 1 96 ? -0.547 -10.584 20.575 1.00 87.94 96 ALA A O 1
ATOM 754 N N . LEU A 1 97 ? 0.971 -8.947 20.497 1.00 85.19 97 LEU A N 1
ATOM 755 C CA . LEU A 1 97 ? 1.727 -9.545 19.389 1.00 85.19 97 LEU A CA 1
ATOM 756 C C . LEU A 1 97 ? 2.487 -10.807 19.811 1.00 85.19 97 LEU A C 1
ATOM 758 O O . LEU A 1 97 ? 2.578 -11.748 19.013 1.00 85.19 97 LEU A O 1
ATOM 762 N N . ILE A 1 98 ? 3.024 -10.824 21.033 1.00 86.19 98 ILE A N 1
ATOM 763 C CA . ILE A 1 98 ? 3.671 -11.999 21.628 1.00 86.19 98 ILE A CA 1
ATOM 764 C C . ILE A 1 98 ? 2.643 -13.125 21.797 1.00 86.19 98 ILE A C 1
ATOM 766 O O . ILE A 1 98 ? 2.879 -14.222 21.289 1.00 86.19 98 ILE A O 1
ATOM 770 N N . ASP A 1 99 ? 1.481 -12.834 22.395 1.00 89.81 99 ASP A N 1
ATOM 771 C CA . ASP A 1 99 ? 0.366 -13.786 22.551 1.00 89.81 99 ASP A CA 1
ATOM 772 C C . ASP A 1 99 ? -0.055 -14.397 21.205 1.00 89.81 99 ASP A C 1
ATOM 774 O O . ASP A 1 99 ? -0.116 -15.616 21.044 1.00 89.81 99 ASP A O 1
ATOM 778 N N . VAL A 1 100 ? -0.260 -13.561 20.181 1.00 84.94 100 VAL A N 1
ATOM 779 C CA . VAL A 1 100 ? -0.611 -14.034 18.834 1.00 84.94 100 VAL A CA 1
ATOM 780 C C . VAL A 1 100 ? 0.464 -14.964 18.261 1.00 84.94 100 VAL A C 1
ATOM 782 O O . VAL A 1 100 ? 0.123 -15.997 17.683 1.00 84.94 100 VAL A O 1
ATOM 785 N N . HIS A 1 101 ? 1.752 -14.634 18.402 1.00 88.00 101 HIS A N 1
ATOM 786 C CA . HIS A 1 101 ? 2.841 -15.498 17.928 1.00 88.00 101 HIS A CA 1
ATOM 787 C C . HIS A 1 101 ? 2.885 -16.837 18.660 1.00 88.00 101 HIS A C 1
ATOM 789 O O . HIS A 1 101 ? 3.113 -17.870 18.026 1.00 88.00 101 HIS A O 1
ATOM 795 N N . GLU A 1 102 ? 2.677 -16.829 19.973 1.00 88.75 102 GLU A N 1
ATOM 796 C CA . GLU A 1 102 ? 2.633 -18.041 20.781 1.00 88.75 102 GLU A CA 1
ATOM 797 C C . GLU A 1 102 ? 1.473 -18.941 20.354 1.00 88.75 102 GLU A C 1
ATOM 799 O O . GLU A 1 102 ? 1.684 -20.121 20.075 1.00 88.75 102 GLU A O 1
ATOM 804 N N . ARG A 1 103 ? 0.281 -18.370 20.168 1.00 89.88 103 ARG A N 1
ATOM 805 C CA . ARG A 1 103 ? -0.917 -19.096 19.727 1.00 89.88 103 ARG A CA 1
ATOM 806 C C . ARG A 1 103 ? -0.812 -19.622 18.297 1.00 89.88 103 ARG A C 1
ATOM 808 O O . ARG A 1 103 ? -1.341 -20.686 17.986 1.00 89.88 103 ARG A O 1
ATOM 815 N N . LEU A 1 104 ? -0.110 -18.910 17.412 1.00 85.25 104 LEU A N 1
ATOM 816 C CA . LEU A 1 104 ? 0.232 -19.420 16.079 1.00 85.25 104 LEU A CA 1
ATOM 817 C C . LEU A 1 104 ? 1.213 -20.595 16.169 1.00 85.25 104 LEU A C 1
ATOM 819 O O . LEU A 1 104 ? 1.032 -21.594 15.476 1.00 85.25 104 LEU A O 1
ATOM 823 N N . ARG A 1 105 ? 2.243 -20.490 17.020 1.00 86.69 105 ARG A N 1
ATOM 824 C CA . ARG A 1 105 ? 3.243 -21.548 17.228 1.00 86.69 105 ARG A CA 1
ATOM 825 C C . ARG A 1 105 ? 2.618 -22.801 17.842 1.00 86.69 105 ARG A C 1
ATOM 827 O O . ARG A 1 105 ? 2.962 -23.902 17.424 1.00 86.69 105 ARG A O 1
ATOM 834 N N . SER A 1 106 ? 1.718 -22.637 18.809 1.00 88.81 106 SER A N 1
ATOM 835 C CA . SER A 1 106 ? 0.997 -23.738 19.456 1.00 88.81 106 SER A CA 1
ATOM 836 C C . SER A 1 106 ? -0.080 -24.357 18.558 1.00 88.81 106 SER A C 1
ATOM 838 O O . SER A 1 106 ? -0.554 -25.456 18.836 1.00 88.81 106 SER A O 1
ATOM 840 N N . GLY A 1 107 ? -0.464 -23.671 17.476 1.00 88.38 107 GLY A N 1
ATOM 841 C CA . GLY A 1 107 ? -1.526 -24.094 16.564 1.00 88.38 107 GLY A CA 1
ATOM 842 C C . GLY A 1 107 ? -2.942 -23.794 17.063 1.00 88.38 107 GLY A C 1
ATOM 843 O O . GLY A 1 107 ? -3.907 -24.138 16.378 1.00 88.38 107 GLY A O 1
ATOM 844 N N . GLU A 1 108 ? -3.084 -23.135 18.217 1.00 86.00 108 GLU A N 1
ATOM 845 C CA . GLU A 1 108 ? -4.370 -22.671 18.749 1.00 86.00 108 GLU A CA 1
ATOM 846 C C . GLU A 1 108 ? -5.015 -21.628 17.822 1.00 86.00 108 GLU A C 1
ATOM 848 O O . GLU A 1 108 ? -6.228 -21.626 17.604 1.00 86.00 108 GLU A O 1
ATOM 853 N N . LEU A 1 109 ? -4.191 -20.770 17.215 1.00 83.00 109 LEU A N 1
ATOM 854 C CA . LEU A 1 109 ? -4.617 -19.810 16.208 1.00 83.00 109 LEU A CA 1
ATOM 855 C C . LEU A 1 109 ? -4.176 -20.271 14.816 1.00 83.00 109 LEU A C 1
ATOM 857 O O . LEU A 1 109 ? -3.010 -20.576 14.579 1.00 83.00 109 LEU A O 1
ATOM 861 N N . LYS A 1 110 ? -5.104 -20.259 13.855 1.00 77.94 110 LYS A N 1
ATOM 862 C CA . LYS A 1 110 ? -4.793 -20.494 12.438 1.00 77.94 110 LYS A CA 1
ATOM 863 C C . LYS A 1 110 ? -4.595 -19.162 11.710 1.00 77.94 110 LYS A C 1
ATOM 865 O O . LYS A 1 110 ? -5.431 -18.265 11.864 1.00 77.94 110 LYS A O 1
ATOM 870 N N . PRO A 1 111 ? -3.552 -19.015 10.874 1.00 73.69 111 PRO A N 1
ATOM 871 C CA . PRO A 1 111 ? -3.357 -17.800 10.097 1.00 73.69 111 PRO A CA 1
ATOM 872 C C . PRO A 1 111 ? -4.515 -17.618 9.108 1.00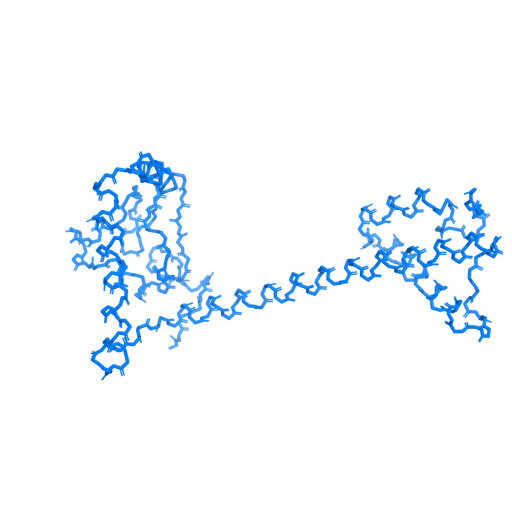 73.69 111 PRO A C 1
ATOM 874 O O . PRO A 1 111 ? -4.764 -18.467 8.253 1.00 73.69 111 PRO A O 1
ATOM 877 N N . ARG A 1 112 ? -5.228 -16.491 9.203 1.00 68.25 112 ARG A N 1
ATOM 878 C CA . ARG A 1 112 ? -6.239 -16.115 8.207 1.00 68.25 112 ARG A CA 1
ATOM 879 C C . ARG A 1 112 ? -5.562 -15.363 7.060 1.00 68.25 112 ARG A C 1
ATOM 881 O O . ARG A 1 112 ? -5.110 -14.234 7.239 1.00 68.25 112 ARG A O 1
ATOM 888 N N . ILE A 1 113 ? -5.530 -15.949 5.867 1.00 66.94 113 ILE A N 1
ATOM 889 C CA . ILE A 1 113 ? -5.038 -15.308 4.638 1.00 66.94 113 ILE A CA 1
ATOM 890 C C . ILE A 1 113 ? -6.222 -15.204 3.671 1.00 66.94 113 ILE A C 1
ATOM 892 O O . ILE A 1 113 ? -6.830 -16.220 3.349 1.00 66.94 113 ILE A O 1
ATOM 896 N N . SER A 1 114 ? -6.586 -13.994 3.232 1.00 59.88 114 SER A N 1
ATOM 897 C CA . SER A 1 114 ? -7.671 -13.836 2.254 1.00 59.88 114 SER A CA 1
ATOM 898 C C . SER A 1 114 ? -7.149 -14.089 0.829 1.00 59.88 114 SER A C 1
ATOM 900 O O . SER A 1 114 ? -6.017 -13.693 0.532 1.00 59.88 114 SER A O 1
ATOM 902 N N . PRO A 1 115 ? -7.940 -14.698 -0.079 1.00 60.75 115 PRO A N 1
ATOM 903 C CA . PRO A 1 115 ? -7.520 -14.950 -1.463 1.00 60.75 115 PRO A CA 1
ATOM 904 C C . PRO A 1 115 ? -7.056 -13.684 -2.195 1.00 60.75 115 PRO A C 1
ATOM 906 O O . PRO A 1 115 ? -6.036 -13.693 -2.880 1.00 60.75 115 PRO A O 1
ATOM 909 N N . ALA A 1 116 ? -7.744 -12.562 -1.979 1.00 60.47 116 ALA A N 1
ATOM 910 C CA . ALA A 1 116 ? -7.337 -11.280 -2.536 1.00 60.47 116 ALA A CA 1
ATOM 911 C C . ALA A 1 116 ? -6.058 -10.724 -1.890 1.00 60.47 116 ALA A C 1
ATOM 913 O O . ALA A 1 116 ? -5.272 -10.079 -2.571 1.00 60.47 116 ALA A O 1
ATOM 914 N N . GLY A 1 117 ? -5.794 -11.007 -0.609 1.00 64.19 117 GLY A N 1
ATOM 915 C CA . GLY A 1 117 ? -4.519 -10.670 0.030 1.00 64.19 117 GLY A CA 1
ATOM 916 C C . GLY A 1 117 ? -3.330 -11.416 -0.587 1.00 64.19 117 GLY A C 1
ATOM 917 O O . GLY A 1 117 ? -2.256 -10.835 -0.737 1.00 64.19 117 GLY A O 1
ATOM 918 N N . VAL A 1 118 ? -3.527 -12.674 -1.004 1.00 67.31 118 VAL A N 1
ATOM 919 C CA . VAL A 1 118 ? -2.518 -13.443 -1.756 1.00 67.31 118 VAL A CA 1
ATOM 920 C C . VAL A 1 118 ? -2.292 -12.840 -3.140 1.00 67.31 118 VAL A C 1
ATOM 922 O O . VAL A 1 118 ? -1.142 -12.669 -3.550 1.00 67.31 118 VAL A O 1
ATOM 925 N N . GLU A 1 119 ? -3.370 -12.494 -3.846 1.00 60.31 119 GLU A N 1
ATOM 926 C CA . GLU A 1 119 ? -3.285 -11.961 -5.206 1.00 60.31 119 GLU A CA 1
ATOM 927 C C . GLU A 1 119 ? -2.719 -10.534 -5.240 1.00 60.31 119 GLU A C 1
ATOM 929 O O . GLU A 1 119 ? -1.820 -10.265 -6.029 1.00 60.31 119 GLU A O 1
ATOM 934 N N . HIS A 1 120 ? -3.109 -9.654 -4.312 1.00 60.62 120 HIS A N 1
ATOM 935 C CA . HIS A 1 120 ? -2.483 -8.336 -4.125 1.00 60.62 120 HIS A CA 1
ATOM 936 C C . HIS A 1 120 ? -0.984 -8.455 -3.839 1.00 60.62 120 HIS A C 1
ATOM 938 O O . HIS A 1 120 ? -0.181 -7.737 -4.429 1.00 60.62 120 HIS A O 1
ATOM 944 N N . ALA A 1 121 ? -0.571 -9.404 -2.991 1.00 62.53 121 ALA A N 1
ATOM 945 C CA . ALA A 1 121 ? 0.849 -9.650 -2.744 1.00 62.53 121 ALA A CA 1
ATOM 946 C C . ALA A 1 121 ? 1.578 -10.180 -3.993 1.00 62.53 121 ALA A C 1
ATOM 948 O O . ALA A 1 121 ? 2.753 -9.873 -4.201 1.00 62.53 121 ALA A O 1
ATOM 949 N N . ARG A 1 122 ? 0.910 -10.974 -4.840 1.00 66.44 122 ARG A N 1
ATOM 950 C CA . ARG A 1 122 ? 1.457 -11.440 -6.123 1.00 66.44 122 ARG A CA 1
ATOM 951 C C . ARG A 1 122 ? 1.601 -10.288 -7.122 1.00 66.44 122 ARG A C 1
ATOM 953 O O . ARG A 1 122 ? 2.668 -10.167 -7.723 1.00 66.44 122 ARG A O 1
ATOM 960 N N . LEU A 1 123 ? 0.572 -9.456 -7.271 1.00 60.78 123 LEU A N 1
ATOM 961 C CA . LEU A 1 123 ? 0.566 -8.293 -8.160 1.00 60.78 123 LEU A CA 1
ATOM 962 C C . LEU A 1 123 ? 1.610 -7.258 -7.730 1.00 60.78 123 LEU A C 1
ATOM 964 O O . LEU A 1 123 ? 2.437 -6.872 -8.550 1.00 60.78 123 LEU A O 1
ATOM 968 N N . GLY A 1 124 ? 1.670 -6.921 -6.438 1.00 55.53 124 GLY A N 1
ATOM 969 C CA . GLY A 1 124 ? 2.683 -6.011 -5.899 1.00 55.53 124 GLY A CA 1
ATOM 970 C C . GLY A 1 124 ? 4.111 -6.513 -6.134 1.00 55.53 124 GLY A C 1
ATOM 971 O O . GLY A 1 124 ? 4.967 -5.757 -6.580 1.00 55.53 124 GLY A O 1
ATOM 972 N N . ARG A 1 125 ? 4.379 -7.819 -5.957 1.00 53.75 125 ARG A N 1
ATOM 973 C CA . ARG A 1 125 ? 5.691 -8.398 -6.314 1.00 53.75 125 ARG A CA 1
ATOM 974 C C . ARG A 1 125 ? 5.996 -8.298 -7.811 1.00 53.75 125 ARG A C 1
ATOM 976 O O . ARG A 1 125 ? 7.148 -8.079 -8.179 1.00 53.75 125 ARG A O 1
ATOM 983 N N . ALA A 1 126 ? 4.999 -8.473 -8.680 1.00 51.31 126 ALA A N 1
ATOM 984 C CA . ALA A 1 126 ? 5.181 -8.353 -10.125 1.00 51.31 126 ALA A CA 1
ATOM 985 C C . ALA A 1 126 ? 5.470 -6.905 -10.555 1.00 51.31 126 ALA A C 1
ATOM 987 O O . ALA A 1 126 ? 6.281 -6.699 -11.459 1.00 51.31 126 ALA A O 1
ATOM 988 N N . GLU A 1 127 ? 4.844 -5.927 -9.903 1.00 40.62 127 GLU A N 1
ATOM 989 C CA . GLU A 1 127 ? 5.050 -4.494 -10.117 1.00 40.62 127 GLU A CA 1
ATOM 990 C C . GLU A 1 127 ? 6.419 -4.031 -9.609 1.00 40.62 127 GLU A C 1
ATOM 992 O O . GLU A 1 127 ? 7.212 -3.534 -10.407 1.00 40.62 127 GLU A O 1
ATOM 997 N N . SER A 1 128 ? 6.789 -4.345 -8.363 1.00 42.66 128 SER A N 1
ATOM 998 C CA . SER A 1 128 ? 8.129 -4.043 -7.837 1.00 42.66 128 SER A CA 1
ATOM 999 C C . SER A 1 128 ? 9.241 -4.711 -8.657 1.00 42.66 128 SER A C 1
ATOM 1001 O O . SER A 1 128 ? 10.310 -4.137 -8.854 1.00 42.66 128 SER A O 1
ATOM 1003 N N . ALA A 1 129 ? 8.999 -5.904 -9.214 1.00 49.84 129 ALA A N 1
ATOM 1004 C CA . ALA A 1 129 ? 9.939 -6.535 -10.139 1.00 49.84 129 ALA A CA 1
ATOM 1005 C C . ALA A 1 129 ? 10.034 -5.807 -11.498 1.00 49.84 129 ALA A C 1
ATOM 1007 O O . ALA A 1 129 ? 11.085 -5.848 -12.140 1.00 49.84 129 ALA A O 1
ATOM 1008 N N . ARG A 1 130 ? 8.961 -5.156 -11.975 1.00 49.81 130 ARG A N 1
ATOM 1009 C CA . ARG A 1 130 ? 8.975 -4.320 -13.194 1.00 49.81 130 ARG A CA 1
ATOM 1010 C C . ARG A 1 130 ? 9.704 -3.002 -12.945 1.00 49.81 130 ARG A C 1
ATOM 1012 O O . ARG A 1 130 ? 10.550 -2.643 -13.760 1.00 49.81 130 ARG A O 1
ATOM 1019 N N . GLU A 1 131 ? 9.434 -2.342 -11.824 1.00 45.22 131 GLU A N 1
ATOM 1020 C CA . GLU A 1 131 ? 10.129 -1.122 -11.399 1.00 45.22 131 GLU A CA 1
ATOM 1021 C C . GLU A 1 131 ? 11.621 -1.376 -11.176 1.00 45.22 131 GLU A C 1
ATOM 1023 O O . GLU A 1 131 ? 12.451 -0.651 -11.721 1.00 45.22 131 GLU A O 1
ATOM 1028 N N . GLY A 1 132 ? 11.976 -2.467 -10.488 1.00 47.56 132 GLY A N 1
ATOM 1029 C CA . GLY A 1 132 ? 13.366 -2.892 -10.312 1.00 47.56 132 GLY A CA 1
ATOM 1030 C C . GLY A 1 132 ? 14.081 -3.114 -11.648 1.00 47.56 132 GLY A C 1
ATOM 1031 O O . GLY A 1 132 ? 15.159 -2.570 -11.867 1.00 47.56 132 GLY A O 1
ATOM 1032 N N . ARG A 1 133 ? 13.453 -3.820 -12.602 1.00 58.09 133 ARG A N 1
ATOM 1033 C CA . ARG A 1 133 ? 14.004 -3.984 -13.964 1.00 58.09 133 ARG A CA 1
ATOM 1034 C C . ARG A 1 133 ? 14.118 -2.663 -14.733 1.00 58.09 133 ARG A C 1
ATOM 1036 O O . ARG A 1 133 ? 15.068 -2.496 -15.497 1.00 58.09 133 ARG A O 1
ATOM 1043 N N . SER A 1 134 ? 13.167 -1.743 -14.563 1.00 57.22 134 SER A N 1
ATOM 1044 C CA . SER A 1 134 ? 13.205 -0.407 -15.174 1.00 57.22 134 SER A CA 1
ATOM 1045 C C . SER A 1 134 ? 14.376 0.419 -14.628 1.00 57.22 134 SER A C 1
ATOM 1047 O O . SER A 1 134 ? 15.155 0.975 -15.402 1.00 57.22 134 SER A O 1
ATOM 1049 N N . SER A 1 135 ? 14.573 0.393 -13.305 1.00 63.38 135 SER A N 1
ATOM 1050 C CA . SER A 1 135 ? 15.688 1.044 -12.609 1.00 63.38 135 SER A CA 1
ATOM 1051 C C . SER A 1 135 ? 17.048 0.488 -13.049 1.00 63.38 135 SER A C 1
ATOM 1053 O O . SER A 1 135 ? 17.931 1.255 -13.432 1.00 63.38 135 SER A O 1
ATOM 1055 N N . THR A 1 136 ? 17.202 -0.839 -13.129 1.00 72.25 136 THR A N 1
ATOM 1056 C CA . THR A 1 136 ? 18.433 -1.467 -13.641 1.00 72.25 136 THR A CA 1
ATOM 1057 C C . THR A 1 136 ? 18.715 -1.073 -15.094 1.00 72.25 136 THR A C 1
ATOM 1059 O O . THR A 1 136 ? 19.859 -0.797 -15.450 1.00 72.25 136 THR A O 1
ATOM 1062 N N . ARG A 1 137 ? 17.685 -0.989 -15.947 1.00 69.50 137 ARG A N 1
ATOM 1063 C CA . ARG A 1 137 ? 17.844 -0.558 -17.345 1.00 69.50 137 ARG A CA 1
ATOM 1064 C C . ARG A 1 137 ? 18.241 0.918 -17.454 1.00 69.50 137 ARG A C 1
ATOM 1066 O O . ARG A 1 137 ? 19.006 1.267 -18.349 1.00 69.50 137 ARG A O 1
ATOM 1073 N N . ALA A 1 138 ? 17.745 1.775 -16.562 1.00 72.56 138 ALA A N 1
ATOM 1074 C CA . ALA A 1 138 ? 18.154 3.175 -16.488 1.00 72.56 138 ALA A CA 1
ATOM 1075 C C . ALA A 1 138 ? 19.628 3.313 -16.069 1.00 72.56 138 ALA A C 1
ATOM 1077 O O . ALA A 1 138 ? 20.379 4.006 -16.747 1.00 72.56 138 ALA A O 1
ATOM 1078 N N . GLN A 1 139 ? 20.062 2.577 -15.041 1.00 73.94 139 GLN A N 1
ATOM 1079 C CA . GLN A 1 139 ? 21.461 2.557 -14.589 1.00 73.94 139 GLN A CA 1
ATOM 1080 C C . GLN A 1 139 ? 22.418 2.044 -15.675 1.00 73.94 139 GLN A C 1
ATOM 1082 O O . GLN A 1 139 ? 23.458 2.651 -15.919 1.00 73.94 139 GLN A O 1
ATOM 1087 N N . GLN A 1 140 ? 22.047 0.962 -16.371 1.00 81.44 140 GLN A N 1
ATOM 1088 C CA . GLN A 1 140 ? 22.828 0.429 -17.494 1.00 81.44 140 GLN A CA 1
ATOM 1089 C C . GLN A 1 140 ? 22.941 1.433 -18.645 1.00 81.44 140 GLN A C 1
ATOM 1091 O O . GLN A 1 140 ? 24.003 1.551 -19.248 1.00 81.44 140 GLN A O 1
ATOM 1096 N N . TRP A 1 141 ? 21.871 2.180 -18.937 1.00 83.94 141 TRP A N 1
ATOM 1097 C CA . TRP A 1 141 ? 21.914 3.221 -19.963 1.00 83.94 141 TRP A CA 1
ATOM 1098 C C . TRP A 1 141 ? 22.916 4.325 -19.597 1.00 83.94 141 TRP A C 1
ATOM 1100 O O . TRP A 1 141 ? 23.745 4.674 -20.434 1.00 83.94 141 TRP A O 1
ATOM 1110 N N . THR A 1 142 ? 22.892 4.812 -18.352 1.00 83.88 142 THR A N 1
ATOM 1111 C CA . THR A 1 142 ? 23.832 5.833 -17.855 1.00 83.88 142 THR A CA 1
ATOM 1112 C C . THR A 1 142 ? 25.280 5.341 -17.863 1.00 83.88 142 THR A C 1
ATOM 1114 O O . THR A 1 142 ? 26.170 6.081 -18.272 1.00 83.88 142 THR A O 1
ATOM 1117 N N . ALA A 1 143 ? 25.528 4.090 -17.464 1.00 82.94 143 ALA A N 1
ATOM 1118 C CA . ALA A 1 143 ? 26.866 3.500 -17.501 1.00 82.94 143 ALA A CA 1
ATOM 1119 C C . ALA A 1 143 ? 27.428 3.464 -18.932 1.00 82.94 143 ALA A C 1
ATOM 1121 O O . ALA A 1 143 ? 28.499 4.010 -19.183 1.00 82.94 143 ALA A O 1
ATOM 1122 N N . SER A 1 144 ? 26.662 2.931 -19.891 1.00 84.62 144 SER A N 1
ATOM 1123 C CA . SER A 1 144 ? 27.080 2.896 -21.299 1.00 84.62 144 SER A CA 1
ATOM 1124 C C . SER A 1 144 ? 27.259 4.290 -21.911 1.00 84.62 144 SER A C 1
ATOM 1126 O O . SER A 1 144 ? 28.121 4.467 -22.769 1.00 84.62 144 SER A O 1
ATOM 1128 N N . ALA A 1 145 ? 26.474 5.281 -21.474 1.00 86.38 145 ALA A N 1
ATOM 1129 C CA . ALA A 1 145 ? 26.609 6.668 -21.912 1.00 86.38 145 ALA A CA 1
ATOM 1130 C C . ALA A 1 145 ? 27.939 7.289 -21.453 1.00 86.38 145 ALA A C 1
ATOM 1132 O O . ALA A 1 145 ? 28.652 7.899 -22.252 1.00 86.38 145 ALA A O 1
ATOM 1133 N N . ASN A 1 146 ? 28.309 7.066 -20.191 1.00 87.31 146 ASN A N 1
ATOM 1134 C CA . ASN A 1 146 ? 29.574 7.536 -19.630 1.00 87.31 146 ASN A CA 1
ATOM 1135 C C . ASN A 1 146 ? 30.784 6.854 -20.280 1.00 87.31 146 ASN A C 1
ATOM 1137 O O . ASN A 1 146 ? 31.766 7.523 -20.592 1.00 87.31 146 ASN A O 1
ATOM 1141 N N . GLU A 1 147 ? 30.712 5.543 -20.521 1.00 86.56 147 GLU A N 1
ATOM 1142 C CA . GLU A 1 147 ? 31.779 4.807 -21.210 1.00 86.56 147 GLU A CA 1
ATOM 1143 C C . GLU A 1 147 ? 31.963 5.293 -22.653 1.00 86.56 147 GLU A C 1
ATOM 1145 O O . GLU A 1 147 ? 33.091 5.498 -23.101 1.00 86.56 147 GLU A O 1
ATOM 1150 N N . TYR A 1 148 ? 30.862 5.552 -23.368 1.00 87.19 148 TYR A N 1
ATOM 1151 C CA . TYR A 1 148 ? 30.915 6.123 -24.712 1.00 87.19 148 TYR A CA 1
ATOM 1152 C C . TYR A 1 148 ? 31.580 7.506 -24.707 1.00 87.19 148 TYR A C 1
ATOM 1154 O O . TYR A 1 148 ? 32.462 7.771 -25.526 1.00 87.19 148 TYR A O 1
ATOM 1162 N N . LEU A 1 149 ? 31.197 8.375 -23.764 1.00 87.06 149 LEU A N 1
ATOM 1163 C CA . LEU A 1 149 ? 31.798 9.700 -23.611 1.00 87.06 149 LEU A CA 1
ATOM 1164 C C . LEU A 1 149 ? 33.304 9.598 -23.325 1.00 87.06 149 LEU A C 1
ATOM 1166 O O . LEU A 1 149 ? 34.101 10.271 -23.983 1.00 87.06 149 LEU A O 1
ATOM 1170 N N . ALA A 1 150 ? 33.704 8.718 -22.404 1.00 86.69 150 ALA A N 1
ATOM 1171 C CA . ALA A 1 150 ? 35.106 8.469 -22.081 1.00 86.69 150 ALA A CA 1
ATOM 1172 C C . ALA A 1 150 ? 35.901 7.997 -23.308 1.00 86.69 150 ALA A C 1
ATOM 1174 O O . ALA A 1 150 ? 36.968 8.544 -23.589 1.00 86.69 150 ALA A O 1
ATOM 1175 N N . PHE A 1 151 ? 35.351 7.063 -24.092 1.00 85.69 151 PHE A N 1
ATOM 1176 C CA . PHE A 1 151 ? 35.972 6.608 -25.335 1.00 85.69 151 PHE A CA 1
ATOM 1177 C C . PHE A 1 151 ? 36.169 7.762 -26.324 1.00 85.69 151 PHE A C 1
ATOM 1179 O O . PHE A 1 151 ? 37.256 7.907 -26.889 1.00 85.69 151 PHE A O 1
ATOM 1186 N N . THR A 1 152 ? 35.136 8.588 -26.536 1.00 84.25 152 THR A N 1
ATOM 1187 C CA . THR A 1 152 ? 35.204 9.706 -27.493 1.00 84.25 152 THR A CA 1
ATOM 1188 C C . THR A 1 152 ? 36.208 10.776 -27.084 1.00 84.25 152 THR A C 1
ATOM 1190 O O . THR A 1 152 ? 36.907 11.287 -27.953 1.00 84.25 152 THR A O 1
ATOM 1193 N N . ARG A 1 153 ? 36.334 11.065 -25.782 1.00 83.88 153 ARG A N 1
ATOM 1194 C CA . ARG A 1 153 ? 37.352 11.983 -25.250 1.00 83.88 153 ARG A CA 1
ATOM 1195 C C . ARG A 1 153 ? 38.761 11.427 -25.411 1.00 83.88 153 ARG A C 1
ATOM 1197 O O . ARG A 1 153 ? 39.656 12.142 -25.828 1.00 83.88 153 ARG A O 1
ATOM 1204 N N . GLN A 1 154 ? 38.954 10.147 -25.104 1.00 83.75 154 GLN A N 1
ATOM 1205 C CA . GLN A 1 154 ? 40.275 9.524 -25.157 1.00 83.75 154 GLN A CA 1
ATOM 1206 C C . GLN A 1 154 ? 40.809 9.373 -26.587 1.00 83.75 154 GLN A C 1
ATOM 1208 O O . GLN A 1 154 ? 42.009 9.488 -26.810 1.00 83.75 154 GLN A O 1
ATOM 1213 N N . ASN A 1 155 ? 39.934 9.057 -27.543 1.00 81.06 155 ASN A N 1
ATOM 1214 C CA . ASN A 1 155 ? 40.335 8.735 -28.913 1.00 81.06 155 ASN A CA 1
ATOM 1215 C C . ASN A 1 155 ? 40.092 9.885 -29.900 1.00 81.06 155 ASN A C 1
ATOM 1217 O O . ASN A 1 155 ? 40.377 9.715 -31.086 1.00 81.06 155 ASN A O 1
ATOM 1221 N N . GLU A 1 156 ? 39.491 10.988 -29.435 1.00 79.69 156 GLU A N 1
ATOM 1222 C CA . GLU A 1 156 ? 39.106 12.171 -30.224 1.00 79.69 156 GLU A CA 1
ATOM 1223 C C . GLU A 1 156 ? 38.319 11.819 -31.503 1.00 79.69 156 GLU A C 1
ATOM 1225 O O . GLU A 1 156 ? 38.344 12.516 -32.517 1.00 79.69 156 GLU A O 1
ATOM 1230 N N . ARG A 1 157 ? 37.612 10.682 -31.477 1.00 77.56 157 ARG A N 1
ATOM 1231 C CA . ARG A 1 157 ? 36.891 10.116 -32.620 1.00 77.56 157 ARG A CA 1
ATOM 1232 C C . ARG A 1 157 ? 35.696 9.294 -32.163 1.00 77.56 157 ARG A C 1
ATOM 1234 O O . ARG A 1 157 ? 35.665 8.755 -31.058 1.00 77.56 157 ARG A O 1
ATOM 1241 N N . LEU A 1 158 ? 34.741 9.115 -33.071 1.00 78.31 158 LEU A N 1
ATOM 1242 C CA . LEU A 1 158 ? 33.606 8.225 -32.846 1.00 78.31 158 LEU A CA 1
ATOM 1243 C C . LEU A 1 158 ? 34.006 6.736 -32.928 1.00 78.31 158 LEU A C 1
ATOM 1245 O O . LEU A 1 158 ? 34.823 6.368 -33.786 1.00 78.31 158 LEU A O 1
ATOM 1249 N N . PRO A 1 159 ? 33.394 5.864 -32.100 1.00 81.00 159 PRO A N 1
ATOM 1250 C CA . PRO A 1 159 ? 33.505 4.414 -32.234 1.00 81.00 159 PRO A CA 1
ATOM 1251 C C . PRO A 1 159 ? 33.051 3.914 -33.611 1.00 81.00 159 PRO A C 1
ATOM 1253 O O . PRO A 1 159 ? 31.986 4.285 -34.116 1.00 81.00 159 PRO A O 1
ATOM 1256 N N . ARG A 1 160 ? 33.831 3.022 -34.224 1.00 78.12 160 ARG A N 1
ATOM 1257 C CA . ARG A 1 160 ? 33.525 2.400 -35.516 1.00 78.12 160 ARG A CA 1
ATOM 1258 C C . ARG A 1 160 ? 32.797 1.076 -35.309 1.00 78.12 160 ARG A C 1
ATOM 1260 O O . ARG A 1 160 ? 33.287 0.171 -34.642 1.00 78.12 160 ARG A O 1
ATOM 1267 N N . ARG A 1 161 ? 31.664 0.893 -35.997 1.00 70.56 161 ARG A N 1
ATOM 1268 C CA . ARG A 1 161 ? 30.882 -0.365 -35.937 1.00 70.56 161 ARG A CA 1
ATOM 1269 C C . ARG A 1 161 ? 31.623 -1.595 -36.470 1.00 70.56 161 ARG A C 1
ATOM 1271 O O . ARG A 1 161 ? 31.224 -2.711 -36.164 1.00 70.56 161 ARG A O 1
ATOM 1278 N N . ARG A 1 162 ? 32.655 -1.401 -37.295 1.00 76.38 162 ARG A N 1
ATOM 1279 C CA . ARG A 1 162 ? 33.484 -2.470 -37.878 1.00 76.38 162 ARG A CA 1
ATOM 1280 C C . ARG A 1 162 ? 34.922 -2.440 -37.340 1.00 76.38 162 ARG A C 1
ATOM 1282 O O . ARG A 1 162 ? 35.845 -2.680 -38.104 1.00 76.38 162 ARG A O 1
ATOM 1289 N N . SER A 1 163 ? 35.107 -2.054 -36.077 1.00 81.19 163 SER A N 1
ATOM 1290 C CA . SER A 1 163 ? 36.413 -2.153 -35.412 1.00 81.19 163 SER A CA 1
ATOM 1291 C C . SER A 1 163 ? 36.717 -3.603 -35.028 1.00 81.19 163 SER A C 1
ATOM 1293 O O . SER A 1 163 ? 35.794 -4.361 -34.718 1.00 81.19 163 SER A O 1
ATOM 1295 N N . ASP A 1 164 ? 37.997 -3.968 -35.017 1.00 79.69 164 ASP A N 1
ATOM 1296 C CA . ASP A 1 164 ? 38.463 -5.260 -34.500 1.00 79.69 164 ASP A CA 1
ATOM 1297 C C . ASP A 1 164 ? 38.379 -5.316 -32.963 1.00 79.69 164 ASP A C 1
ATOM 1299 O O . ASP A 1 164 ? 38.291 -6.396 -32.378 1.00 79.69 164 ASP A O 1
ATOM 1303 N N . ASP A 1 165 ? 38.311 -4.155 -32.300 1.00 84.25 165 ASP A N 1
ATOM 1304 C CA . ASP A 1 165 ? 38.092 -4.055 -30.860 1.00 84.25 165 ASP A CA 1
ATOM 1305 C C . ASP A 1 165 ? 36.616 -4.301 -30.490 1.00 84.25 165 ASP A C 1
ATOM 1307 O O . ASP A 1 165 ? 35.682 -3.669 -30.997 1.00 84.25 165 ASP A O 1
ATOM 1311 N N . ALA A 1 166 ? 36.394 -5.245 -29.575 1.00 77.12 166 ALA A N 1
ATOM 1312 C CA . ALA A 1 166 ? 35.074 -5.588 -29.066 1.00 77.12 166 ALA A CA 1
ATOM 1313 C C . ALA A 1 166 ? 34.442 -4.465 -28.227 1.00 77.12 166 ALA A C 1
ATOM 1315 O O . ALA A 1 166 ? 33.227 -4.272 -28.325 1.00 77.12 166 ALA A O 1
ATOM 1316 N N . ALA A 1 167 ? 35.237 -3.715 -27.457 1.00 77.19 167 ALA A N 1
ATOM 1317 C CA . ALA A 1 167 ? 34.735 -2.604 -26.648 1.00 77.19 167 ALA A CA 1
ATOM 1318 C C . ALA A 1 167 ? 34.264 -1.447 -27.545 1.00 77.19 167 ALA A C 1
ATOM 1320 O O . ALA A 1 167 ? 33.130 -0.976 -27.428 1.00 77.19 167 ALA A O 1
ATOM 1321 N N . GLU A 1 168 ? 35.069 -1.077 -28.545 1.00 83.75 168 GLU A N 1
ATOM 1322 C CA . GLU A 1 168 ? 34.688 -0.082 -29.552 1.00 83.75 168 GLU A CA 1
ATOM 1323 C C . GLU A 1 168 ? 33.391 -0.460 -30.297 1.00 83.75 168 GLU A C 1
ATOM 1325 O O . GLU A 1 168 ? 32.504 0.383 -30.487 1.00 83.75 168 GLU A O 1
ATOM 1330 N N . ARG A 1 169 ? 33.225 -1.734 -30.683 1.00 85.94 169 ARG A N 1
ATOM 1331 C CA . ARG A 1 169 ? 31.985 -2.203 -31.330 1.00 85.94 169 ARG A CA 1
ATOM 1332 C C . ARG A 1 169 ? 30.766 -2.052 -30.424 1.00 85.94 169 ARG A C 1
ATOM 1334 O O . ARG A 1 169 ? 29.712 -1.628 -30.902 1.00 85.94 169 ARG A O 1
ATOM 1341 N N . GLN A 1 170 ? 30.903 -2.354 -29.134 1.00 77.69 170 GLN A N 1
ATOM 1342 C CA . GLN A 1 170 ? 29.816 -2.228 -28.164 1.00 77.69 170 GLN A CA 1
ATOM 1343 C C . GLN A 1 170 ? 29.344 -0.772 -28.027 1.00 77.69 170 GLN A C 1
ATOM 1345 O O . GLN A 1 170 ? 28.138 -0.511 -28.064 1.00 77.69 170 GLN A O 1
ATOM 1350 N N . HIS A 1 171 ? 30.274 0.184 -27.967 1.00 83.50 171 HIS A N 1
ATOM 1351 C CA . HIS A 1 171 ? 29.958 1.615 -27.961 1.00 83.50 171 HIS A CA 1
ATOM 1352 C C . HIS A 1 171 ? 29.253 2.051 -29.255 1.00 83.50 171 HIS A C 1
ATOM 1354 O O . HIS A 1 171 ? 28.227 2.739 -29.217 1.00 83.50 171 HIS A O 1
ATOM 1360 N N . ALA A 1 172 ? 29.735 1.588 -30.411 1.00 80.44 172 ALA A N 1
ATOM 1361 C CA . ALA A 1 172 ? 29.144 1.910 -31.708 1.00 80.44 172 ALA A CA 1
ATOM 1362 C C . ALA A 1 172 ? 27.724 1.324 -31.884 1.00 80.44 172 ALA A C 1
ATOM 1364 O O . ALA A 1 172 ? 26.851 1.930 -32.513 1.00 80.44 172 ALA A O 1
ATOM 1365 N N . GLU A 1 173 ? 27.459 0.141 -31.327 1.00 77.69 173 GLU A N 1
ATOM 1366 C CA . GLU A 1 173 ? 26.123 -0.458 -31.287 1.00 77.69 173 GLU A CA 1
ATOM 1367 C C . GLU A 1 173 ? 25.172 0.271 -30.342 1.00 77.69 173 GLU A C 1
ATOM 1369 O O . GLU A 1 173 ? 24.013 0.494 -30.701 1.00 77.69 173 GLU A O 1
ATOM 1374 N N . TRP A 1 174 ? 25.648 0.658 -29.157 1.00 85.69 174 TRP A N 1
ATOM 1375 C CA . TRP A 1 174 ? 24.862 1.422 -28.195 1.00 85.69 174 TRP A CA 1
ATOM 1376 C C . TRP A 1 174 ? 24.389 2.753 -28.794 1.00 85.69 174 TRP A C 1
ATOM 1378 O O . TRP A 1 174 ? 23.193 3.058 -28.743 1.00 85.69 174 TRP A O 1
ATOM 1388 N N . MET A 1 175 ? 25.275 3.503 -29.455 1.00 86.69 175 MET A N 1
ATOM 1389 C CA . MET A 1 175 ? 24.892 4.769 -30.089 1.00 86.69 175 MET A CA 1
ATOM 1390 C C . MET A 1 175 ? 23.901 4.559 -31.240 1.00 86.69 175 MET A C 1
ATOM 1392 O O . MET A 1 175 ? 22.916 5.290 -31.352 1.00 86.69 175 MET A O 1
ATOM 1396 N N . GLN A 1 176 ? 24.089 3.518 -32.061 1.00 80.06 176 GLN A N 1
ATOM 1397 C CA . GLN A 1 176 ? 23.151 3.200 -33.142 1.00 80.06 176 GLN A CA 1
ATOM 1398 C C . GLN A 1 176 ? 21.743 2.888 -32.614 1.00 80.06 176 GLN A C 1
ATOM 1400 O O . GLN A 1 176 ? 20.759 3.338 -33.199 1.00 80.06 176 GLN A O 1
ATOM 1405 N N . ARG A 1 177 ? 21.630 2.149 -31.503 1.00 80.56 177 ARG A N 1
ATOM 1406 C CA . ARG A 1 177 ? 20.333 1.865 -30.867 1.00 80.56 177 ARG A CA 1
ATOM 1407 C C . ARG A 1 177 ? 19.644 3.152 -30.407 1.00 80.56 177 ARG A C 1
ATOM 1409 O O . ARG A 1 177 ? 18.455 3.313 -30.653 1.00 80.56 177 ARG A O 1
ATOM 1416 N N . ASN A 1 178 ? 20.382 4.088 -29.811 1.00 84.62 178 ASN A N 1
ATOM 1417 C CA . ASN A 1 178 ? 19.828 5.376 -29.381 1.00 84.62 178 ASN A CA 1
ATOM 1418 C C . ASN A 1 178 ? 19.380 6.259 -30.560 1.00 84.62 178 ASN A C 1
ATOM 1420 O O . ASN A 1 178 ? 18.324 6.880 -30.474 1.00 84.62 178 ASN A O 1
ATOM 1424 N N . ARG A 1 179 ? 20.106 6.257 -31.687 1.00 83.50 179 ARG A N 1
ATOM 1425 C CA . ARG A 1 179 ? 19.679 6.950 -32.922 1.00 83.50 179 ARG A CA 1
ATOM 1426 C C . ARG A 1 179 ? 18.367 6.400 -33.473 1.00 83.50 179 ARG A C 1
ATOM 1428 O O . ARG A 1 179 ? 17.485 7.172 -33.826 1.00 83.50 179 ARG A O 1
ATOM 1435 N N . VAL A 1 180 ? 18.212 5.074 -33.497 1.00 78.62 180 VAL A N 1
ATOM 1436 C CA . VAL A 1 180 ? 16.960 4.423 -33.921 1.00 78.62 180 VAL A CA 1
ATOM 1437 C C . VAL A 1 180 ? 15.810 4.804 -32.983 1.00 78.62 180 VAL A C 1
ATOM 1439 O O . VAL A 1 180 ? 14.736 5.174 -33.450 1.00 78.62 180 VAL A O 1
ATOM 1442 N N . LEU A 1 181 ? 16.034 4.791 -31.664 1.00 78.00 181 LEU A N 1
ATOM 1443 C CA . LEU A 1 181 ? 15.020 5.214 -30.691 1.00 78.00 181 LEU A CA 1
ATOM 1444 C C . LEU A 1 181 ? 14.597 6.676 -30.898 1.00 78.00 181 LEU A C 1
ATOM 1446 O O . LEU A 1 181 ? 13.403 6.971 -30.859 1.00 78.00 181 LEU A O 1
ATOM 1450 N N . ALA A 1 182 ? 15.551 7.571 -31.165 1.00 80.12 182 ALA A N 1
ATOM 1451 C CA . ALA A 1 182 ? 15.278 8.978 -31.442 1.00 80.12 182 ALA A CA 1
ATOM 1452 C C . ALA A 1 182 ? 14.555 9.191 -32.778 1.00 80.12 182 ALA A C 1
ATOM 1454 O O . ALA A 1 182 ? 13.612 9.975 -32.836 1.00 80.12 182 ALA A O 1
ATOM 1455 N N . GLN A 1 183 ? 14.936 8.456 -33.829 1.00 80.00 183 GLN A N 1
ATOM 1456 C CA . GLN A 1 183 ? 14.262 8.487 -35.130 1.00 80.00 183 GLN A CA 1
ATOM 1457 C C . GLN A 1 183 ? 12.785 8.090 -35.015 1.00 80.00 183 GLN A C 1
ATOM 1459 O O . GLN A 1 183 ? 11.936 8.666 -35.690 1.00 80.00 183 GLN A O 1
ATOM 1464 N N . HIS A 1 184 ? 12.475 7.127 -34.146 1.00 75.94 184 HIS A N 1
ATOM 1465 C CA . HIS A 1 184 ? 11.107 6.677 -33.892 1.00 75.94 184 HIS A CA 1
ATOM 1466 C C . HIS A 1 184 ? 10.380 7.473 -32.795 1.00 75.94 184 HIS A C 1
ATOM 1468 O O . HIS A 1 184 ? 9.251 7.125 -32.463 1.00 75.94 184 HIS A O 1
ATOM 1474 N N . GLY A 1 185 ? 10.997 8.507 -32.208 1.00 80.38 185 GLY A N 1
ATOM 1475 C CA . GLY A 1 185 ? 10.385 9.302 -31.134 1.00 80.38 185 GLY A CA 1
ATOM 1476 C C . GLY A 1 185 ? 10.139 8.527 -29.831 1.00 80.38 185 GLY A C 1
ATOM 1477 O O . GLY A 1 185 ? 9.291 8.909 -29.038 1.00 80.38 185 GLY A O 1
ATOM 1478 N N . THR A 1 186 ? 10.855 7.420 -29.617 1.00 80.12 186 THR A N 1
ATOM 1479 C CA . THR A 1 186 ? 10.723 6.546 -28.430 1.00 80.12 186 THR A CA 1
ATOM 1480 C C . THR A 1 186 ? 11.872 6.714 -27.437 1.00 80.12 186 THR A C 1
ATOM 1482 O O . THR A 1 186 ? 11.925 6.033 -26.410 1.00 80.12 186 THR A O 1
ATOM 1485 N N . LEU A 1 187 ? 12.823 7.595 -27.751 1.00 82.19 187 LEU A N 1
ATOM 1486 C CA . LEU A 1 187 ? 13.880 7.975 -26.831 1.00 82.19 187 LEU A CA 1
ATOM 1487 C C . LEU A 1 187 ? 13.316 8.947 -25.794 1.00 82.19 187 LEU A C 1
ATOM 1489 O O . LEU A 1 187 ? 12.778 9.984 -26.156 1.00 82.19 187 LEU A O 1
ATOM 1493 N N . ASP A 1 188 ? 13.477 8.590 -24.524 1.00 85.38 188 ASP A N 1
ATOM 1494 C CA . ASP A 1 188 ? 13.115 9.425 -23.381 1.00 85.38 188 ASP A CA 1
ATOM 1495 C C . ASP A 1 188 ? 13.739 10.833 -23.466 1.00 85.38 188 ASP A C 1
ATOM 1497 O O . ASP A 1 188 ? 14.923 10.970 -23.796 1.00 85.38 188 ASP A O 1
ATOM 1501 N N . ASP A 1 189 ? 12.957 11.864 -23.138 1.00 84.06 189 ASP A N 1
ATOM 1502 C CA . ASP A 1 189 ? 13.362 13.270 -23.271 1.00 84.06 189 ASP A CA 1
ATOM 1503 C C . ASP A 1 189 ? 14.600 13.610 -22.428 1.00 84.06 189 ASP A C 1
ATOM 1505 O O . ASP A 1 189 ? 15.468 14.362 -22.874 1.00 84.06 189 ASP A O 1
ATOM 1509 N N . THR A 1 190 ? 14.745 12.996 -21.247 1.00 84.88 190 THR A N 1
ATOM 1510 C CA . THR A 1 190 ? 15.911 13.213 -20.372 1.00 84.88 190 THR A CA 1
ATOM 1511 C C . THR A 1 190 ? 17.171 12.618 -20.998 1.00 84.88 190 THR A C 1
ATOM 1513 O O . THR A 1 190 ? 18.240 13.227 -20.977 1.00 84.88 190 THR A O 1
ATOM 1516 N N . ARG A 1 191 ? 17.052 11.436 -21.615 1.00 87.75 191 ARG A N 1
ATOM 1517 C CA . ARG A 1 191 ? 18.162 10.787 -22.334 1.00 87.75 191 ARG A CA 1
ATOM 1518 C C . ARG A 1 191 ? 18.583 11.572 -23.566 1.00 87.75 191 ARG A C 1
ATOM 1520 O O . ARG A 1 191 ? 19.773 11.647 -23.862 1.00 87.75 191 ARG A O 1
ATOM 1527 N N . ARG A 1 192 ? 17.614 12.142 -24.284 1.00 87.31 192 ARG A N 1
ATOM 1528 C CA . ARG A 1 192 ? 17.876 12.979 -25.453 1.00 87.31 192 ARG A CA 1
ATOM 1529 C C . ARG A 1 192 ? 18.628 14.251 -25.070 1.00 87.31 192 ARG A C 1
ATOM 1531 O O . ARG A 1 192 ? 19.678 14.505 -25.649 1.00 87.31 192 ARG A O 1
ATOM 1538 N N . ALA A 1 193 ? 18.146 14.968 -24.054 1.00 87.25 193 ALA A N 1
ATOM 1539 C CA . ALA A 1 193 ? 18.801 16.170 -23.545 1.00 87.25 193 ALA A CA 1
ATOM 1540 C C . ALA A 1 193 ? 20.251 15.895 -23.110 1.00 87.25 193 ALA A C 1
ATOM 1542 O O . ALA A 1 193 ? 21.151 16.647 -23.473 1.00 87.25 193 ALA A O 1
ATOM 1543 N N . TRP A 1 194 ? 20.496 14.774 -22.417 1.00 90.94 194 TRP A N 1
ATOM 1544 C CA . TRP A 1 194 ? 21.851 14.382 -22.015 1.00 90.94 194 TRP A CA 1
ATOM 1545 C C . TRP A 1 194 ? 22.785 14.174 -23.218 1.00 90.94 194 TRP A C 1
ATOM 1547 O O . TRP A 1 194 ? 23.922 14.644 -23.202 1.00 90.94 194 TRP A O 1
ATOM 1557 N N . LEU A 1 195 ? 22.312 13.491 -24.270 1.00 89.38 195 LEU A N 1
ATOM 1558 C CA . LEU A 1 195 ? 23.095 13.258 -25.489 1.00 89.38 195 LEU A CA 1
ATOM 1559 C C . LEU A 1 195 ? 23.372 14.561 -26.250 1.00 89.38 195 LEU A C 1
ATOM 1561 O O . LEU A 1 195 ? 24.480 14.738 -26.750 1.00 89.38 195 LEU A O 1
ATOM 1565 N N . ASP A 1 196 ? 22.395 15.465 -26.324 1.00 86.81 196 ASP A N 1
ATOM 1566 C CA . ASP A 1 196 ? 22.552 16.764 -26.986 1.00 86.81 196 ASP A CA 1
ATOM 1567 C C . ASP A 1 196 ? 23.576 17.658 -26.262 1.00 86.81 196 ASP A C 1
ATOM 1569 O O . ASP A 1 196 ? 24.365 18.336 -26.918 1.00 86.81 196 ASP A O 1
ATOM 1573 N N . GLU A 1 197 ? 23.607 17.617 -24.926 1.00 87.19 197 GLU A N 1
ATOM 1574 C CA . GLU A 1 197 ? 24.561 18.364 -24.095 1.00 87.19 197 GLU A CA 1
ATOM 1575 C C . GLU A 1 197 ? 25.993 17.813 -24.194 1.00 87.19 197 GLU A C 1
ATOM 1577 O O . GLU A 1 197 ? 26.945 18.576 -24.353 1.00 87.19 197 GLU A O 1
ATOM 1582 N N . HIS A 1 198 ? 26.163 16.491 -24.105 1.00 86.06 198 HIS A N 1
ATOM 1583 C CA . HIS A 1 198 ? 27.488 15.874 -23.957 1.00 86.06 198 HIS A CA 1
ATOM 1584 C C . HIS A 1 198 ? 28.120 15.443 -25.286 1.00 86.06 198 HIS A C 1
ATOM 1586 O O . HIS A 1 198 ? 29.333 15.247 -25.354 1.00 86.06 198 HIS A O 1
ATOM 1592 N N . LEU A 1 199 ? 27.314 15.251 -26.333 1.00 82.62 199 LEU A N 1
ATOM 1593 C CA . LEU A 1 199 ? 27.749 14.742 -27.635 1.00 82.62 199 LEU A CA 1
ATOM 1594 C C . LEU A 1 199 ? 27.087 15.545 -28.772 1.00 82.62 199 LEU A C 1
ATOM 1596 O O . LEU A 1 199 ? 26.275 15.000 -29.523 1.00 82.62 199 LEU A O 1
ATOM 1600 N N . PRO A 1 200 ? 27.412 16.836 -28.950 1.00 77.12 200 PRO A N 1
ATOM 1601 C CA . PRO A 1 200 ? 26.801 17.652 -29.995 1.00 77.12 200 PRO A CA 1
ATOM 1602 C C . PRO A 1 200 ? 27.005 17.025 -31.385 1.00 77.12 200 PRO A C 1
ATOM 1604 O O . PRO A 1 200 ? 28.104 16.615 -31.766 1.00 77.12 200 PRO A O 1
ATOM 1607 N N . GLY A 1 201 ? 25.913 16.904 -32.143 1.00 72.81 201 GLY A N 1
ATOM 1608 C CA . GLY A 1 201 ? 25.917 16.231 -33.446 1.00 72.81 201 GLY A CA 1
ATOM 1609 C C . GLY A 1 201 ? 25.879 14.698 -33.372 1.00 72.81 201 GLY A C 1
ATOM 1610 O O . GLY A 1 201 ? 26.051 14.029 -34.386 1.00 72.81 201 GLY A O 1
ATOM 1611 N N . TRP A 1 202 ? 25.604 14.087 -32.213 1.00 79.25 202 TRP A N 1
ATOM 1612 C CA . TRP A 1 202 ? 25.519 12.623 -32.089 1.00 79.25 202 TRP A CA 1
ATOM 1613 C C . TRP A 1 202 ? 24.494 11.978 -33.033 1.00 79.25 202 TRP A C 1
ATOM 1615 O O . TRP A 1 202 ? 24.665 10.814 -33.404 1.00 79.25 202 TRP A O 1
ATOM 1625 N N . ASN A 1 203 ? 23.437 12.695 -33.421 1.00 72.56 203 ASN A N 1
ATOM 1626 C CA . ASN A 1 203 ? 22.353 12.176 -34.257 1.00 72.56 203 ASN A CA 1
ATOM 1627 C C . ASN A 1 203 ? 22.638 12.265 -35.771 1.00 72.56 203 ASN A C 1
ATOM 1629 O O . ASN A 1 203 ? 21.969 11.598 -36.557 1.00 72.56 203 ASN A O 1
ATOM 1633 N N . ASP A 1 204 ? 23.656 13.021 -36.187 1.00 68.06 204 ASP A N 1
ATOM 1634 C CA . ASP A 1 204 ? 24.120 13.079 -37.574 1.00 68.06 204 ASP A CA 1
ATOM 1635 C C . ASP A 1 204 ? 25.650 13.020 -37.606 1.00 68.06 204 ASP A C 1
ATOM 1637 O O . ASP A 1 204 ? 26.351 13.930 -37.180 1.00 68.06 204 ASP A O 1
ATOM 1641 N N . TRP A 1 205 ? 26.192 11.932 -38.153 1.00 58.75 205 TRP A N 1
ATOM 1642 C CA . TRP A 1 205 ? 27.639 11.716 -38.218 1.00 58.75 205 TRP A CA 1
ATOM 1643 C C . TRP A 1 205 ? 28.390 12.813 -38.994 1.00 58.75 205 TRP A C 1
ATOM 1645 O O . TRP A 1 205 ? 29.605 12.908 -38.851 1.00 58.75 205 TRP A O 1
ATOM 1655 N N . ARG A 1 206 ? 27.691 13.628 -39.798 1.00 56.72 206 ARG A N 1
ATOM 1656 C CA . ARG A 1 206 ? 28.263 14.758 -40.549 1.00 56.72 206 ARG A CA 1
ATOM 1657 C C . ARG A 1 206 ? 28.434 16.031 -39.725 1.00 56.72 206 ARG A C 1
ATOM 1659 O O . ARG A 1 206 ? 29.176 16.910 -40.149 1.00 56.72 206 ARG A O 1
ATOM 1666 N N . THR A 1 207 ? 27.755 16.143 -38.587 1.00 59.72 207 THR A N 1
ATOM 1667 C CA . THR A 1 207 ? 27.784 17.331 -37.717 1.00 59.72 207 THR A CA 1
ATOM 1668 C C . THR A 1 207 ? 28.431 17.055 -36.363 1.00 59.72 207 THR A C 1
ATOM 1670 O O . THR A 1 207 ? 28.443 17.933 -35.504 1.00 59.72 207 THR A O 1
ATOM 1673 N N . PHE A 1 208 ? 28.987 15.855 -36.166 1.00 58.31 208 PHE A N 1
ATOM 1674 C CA . PHE A 1 208 ? 29.682 15.505 -34.934 1.00 58.31 208 PHE A CA 1
ATOM 1675 C C . PHE A 1 208 ? 30.914 16.391 -34.717 1.00 58.31 208 PHE A C 1
ATOM 167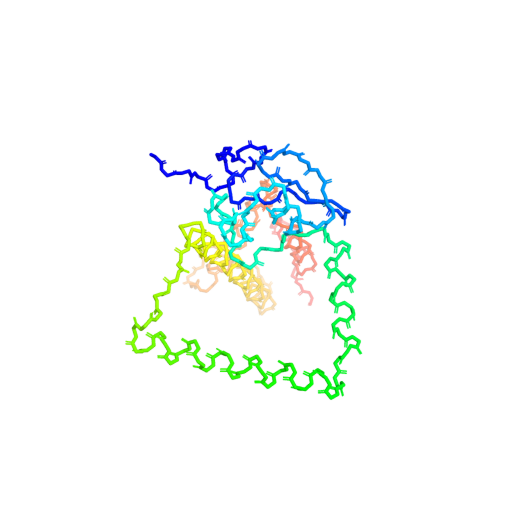7 O O . PHE A 1 208 ? 31.823 16.414 -35.549 1.00 58.31 208 PHE A O 1
ATOM 1684 N N . SER A 1 209 ? 30.957 17.053 -33.560 1.00 58.69 209 SER A N 1
ATOM 1685 C CA . SER A 1 209 ? 32.148 17.719 -33.037 1.00 58.69 209 SER A CA 1
ATOM 1686 C C . SER A 1 209 ? 32.635 16.945 -31.812 1.00 58.69 209 SER A C 1
ATOM 1688 O O . SER A 1 209 ? 31.812 16.644 -30.942 1.00 58.69 209 SER A O 1
ATOM 1690 N N . PRO A 1 210 ? 33.935 16.607 -31.706 1.00 59.28 210 PRO A N 1
ATOM 1691 C CA . PRO A 1 210 ? 34.454 15.981 -30.498 1.00 59.28 210 PRO A CA 1
ATOM 1692 C C . PRO A 1 210 ? 34.185 16.887 -29.283 1.00 59.28 210 PRO A C 1
ATOM 1694 O O . PRO A 1 210 ? 34.263 18.114 -29.416 1.00 59.28 210 PRO A O 1
ATOM 1697 N N . PRO A 1 211 ? 33.818 16.309 -28.125 1.00 59.16 211 PRO A N 1
ATOM 1698 C CA . PRO A 1 211 ? 33.617 17.085 -26.909 1.00 59.16 211 PRO A CA 1
ATOM 1699 C C . PRO A 1 211 ? 34.946 17.718 -26.480 1.00 59.16 211 PRO A C 1
ATOM 1701 O O . PRO A 1 211 ? 35.980 17.051 -26.533 1.00 59.16 211 PRO A O 1
ATOM 1704 N N . ALA A 1 212 ? 34.895 18.991 -26.078 1.00 52.97 212 ALA A N 1
ATOM 1705 C CA . ALA A 1 212 ? 36.031 19.705 -25.493 1.00 52.97 212 ALA A CA 1
ATOM 1706 C C . ALA A 1 212 ? 36.453 19.122 -24.132 1.00 52.97 212 ALA A C 1
ATOM 1708 O O . ALA A 1 212 ? 35.604 18.491 -23.445 1.00 52.97 212 ALA A O 1
#

Sequence (212 aa):
MTPRVGIDPSGFGIYGAVDRDEHTILCHECGERLAWLPNHLKHTHGMTSDEYRDKHGLARKQPLSSLELQRRRSAAAKAAQGTEAWARFQEAGEQALIDVHERLRSGELKPRISPAGVEHARLGRAESAREGRSSTRAQQWTASANEYLAFTRQNERLPRRRSDDAAERQHAEWMQRNRVLAQHGTLDDTRRAWLDEHLPGWNDWRTFSPPA

Radius of gyration: 28.55 Å; chains: 1; bounding box: 67×44×70 Å